Protein AF-A0A7C3UWZ3-F1 (afdb_monomer_lite)

Secondary structure (DSSP, 8-state):
-TTTHHHH-TT-S-GGGGS-HHHHHHHHHHHHHHHHHHHTSTTTHHHHT--HHHHHHHHHHHHHHHSSHHHHHHHHTSTHHHHHHHHHHHTTT-HHHHHHHHHHHHHHHHHHHHHHHHHHHHHHHHHHHHH----HHHHHHHHHHHHHHHHHHHHHHHHSS--HHHHHHHHHHHHH-TTS-HHHHHHHHHHHHS------GGGGS-HHHHHHHHHHHHHHHHHH--HHHHHHHHHHHHHHTS-TTTTT----

Foldseek 3Di:
DQVQQCVLVVPDPRSVVPFDPVLVVVLVVQLVVVVVVVCVDPPNVVVNPDDPVNVVVVVVVVVCVCPPPVNVVCVVVVCVVVVVVVVCVVCVPPPVVVVVVCCVVVVVVVVVVVVVVVSCVSSVVSVCVRNNVPPVLVLVLLLLVLLLLVLLQLCCVPPVDHDPLLLVVNLCVLVPPPSDDPVSSVVSNVCSVPRDHDDGCLLVDDLVSLVVSLVVNLVSLVRRDDDPSSVVSNVVSCVVSPHPVVVPDDDD

Radius of gyration: 30.61 Å; chains: 1; bounding box: 65×41×98 Å

Structure (mmCIF, N/CA/C/O backbone):
data_AF-A0A7C3UWZ3-F1
#
_entry.id   AF-A0A7C3UWZ3-F1
#
loop_
_atom_site.group_PDB
_atom_site.id
_atom_site.type_symbol
_atom_site.label_atom_id
_atom_site.label_alt_id
_atom_site.label_comp_id
_atom_site.label_asym_id
_atom_site.label_entity_id
_atom_site.label_seq_id
_atom_site.pdbx_PDB_ins_code
_atom_site.Cartn_x
_atom_site.Cartn_y
_atom_site.Cartn_z
_atom_site.occupancy
_atom_site.B_iso_or_equiv
_atom_site.auth_seq_id
_atom_site.auth_comp_id
_atom_site.auth_asym_id
_atom_site.auth_atom_id
_atom_site.pdbx_PDB_model_num
ATOM 1 N N . MET A 1 1 ? 17.697 -13.019 -1.957 1.00 55.88 1 MET A N 1
ATOM 2 C CA . MET A 1 1 ? 16.979 -13.670 -0.835 1.00 55.88 1 MET A CA 1
ATOM 3 C C . MET A 1 1 ? 17.933 -14.411 0.079 1.00 55.88 1 MET A C 1
ATOM 5 O O . MET A 1 1 ? 17.909 -14.111 1.263 1.00 55.88 1 MET A O 1
ATOM 9 N N . ALA A 1 2 ? 18.806 -15.272 -0.461 1.00 61.00 2 ALA A N 1
ATOM 10 C CA . ALA A 1 2 ? 19.830 -15.991 0.306 1.00 61.00 2 ALA A CA 1
ATOM 11 C C . ALA A 1 2 ? 20.748 -15.085 1.153 1.00 6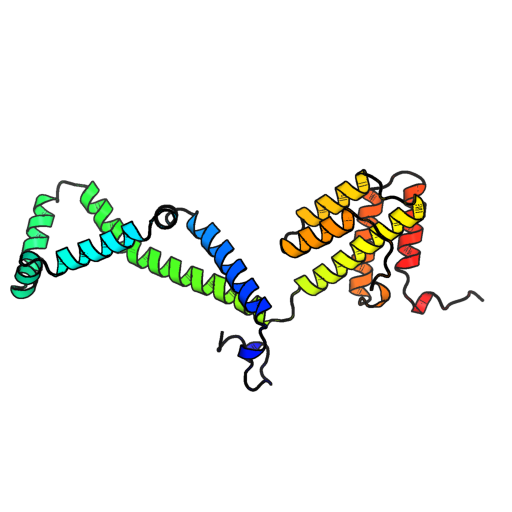1.00 2 ALA A C 1
ATOM 13 O O . ALA A 1 2 ? 21.171 -15.489 2.220 1.00 61.00 2 ALA A O 1
ATOM 14 N N . GLU A 1 3 ? 20.999 -13.844 0.726 1.00 64.06 3 GLU A N 1
ATOM 15 C CA . GLU A 1 3 ? 21.808 -12.881 1.497 1.00 64.06 3 GLU A CA 1
ATOM 16 C C . GLU A 1 3 ? 21.003 -12.063 2.524 1.00 64.06 3 GLU A C 1
ATOM 18 O O . GLU A 1 3 ? 21.572 -11.506 3.453 1.00 64.06 3 GLU A O 1
ATOM 23 N N . ILE A 1 4 ? 19.674 -11.978 2.377 1.00 60.62 4 ILE A N 1
ATOM 24 C CA . ILE A 1 4 ? 18.809 -11.148 3.239 1.00 60.62 4 ILE A CA 1
ATOM 25 C C . ILE A 1 4 ? 18.247 -11.976 4.398 1.00 60.62 4 ILE A C 1
ATOM 27 O O . ILE A 1 4 ? 18.129 -11.479 5.512 1.00 60.62 4 ILE A O 1
ATOM 31 N N . ALA A 1 5 ? 17.906 -13.242 4.153 1.00 60.31 5 ALA A N 1
ATOM 32 C CA . ALA A 1 5 ? 17.338 -14.121 5.171 1.00 60.31 5 ALA A CA 1
ATOM 33 C C . ALA A 1 5 ? 18.258 -14.336 6.399 1.00 60.31 5 ALA A C 1
ATOM 35 O O . ALA A 1 5 ? 17.740 -14.255 7.516 1.00 60.31 5 ALA A O 1
ATOM 36 N N . PRO A 1 6 ? 19.592 -14.501 6.250 1.00 72.25 6 PRO A N 1
ATOM 37 C CA . PRO A 1 6 ? 20.510 -14.648 7.384 1.00 72.25 6 PRO A CA 1
ATOM 38 C C . PRO A 1 6 ? 20.578 -13.414 8.293 1.00 72.25 6 PRO A C 1
ATOM 40 O O . PRO A 1 6 ? 20.840 -13.546 9.480 1.00 72.25 6 PRO A O 1
ATOM 43 N N . ILE A 1 7 ? 20.293 -12.214 7.769 1.00 73.50 7 ILE A N 1
ATOM 44 C CA . ILE A 1 7 ? 20.251 -10.975 8.570 1.00 73.50 7 ILE A CA 1
ATOM 45 C C . ILE A 1 7 ? 19.121 -11.035 9.610 1.00 73.50 7 ILE A C 1
ATOM 47 O O . ILE A 1 7 ? 19.241 -10.475 10.697 1.00 73.50 7 ILE A O 1
ATOM 51 N N . TYR A 1 8 ? 18.018 -11.712 9.282 1.00 58.56 8 TYR A N 1
ATOM 52 C CA . TYR A 1 8 ? 16.834 -11.800 10.139 1.00 58.56 8 TYR A CA 1
ATOM 53 C C . TYR A 1 8 ? 16.745 -13.110 10.928 1.00 58.56 8 TYR A C 1
ATOM 55 O O . TYR A 1 8 ? 16.051 -13.155 11.943 1.00 58.56 8 TYR A O 1
ATOM 63 N N . TYR A 1 9 ? 17.452 -14.152 10.489 1.00 65.31 9 TYR A N 1
ATOM 64 C CA . TYR A 1 9 ? 17.517 -15.456 11.147 1.00 65.31 9 TYR A CA 1
ATOM 65 C C . TYR A 1 9 ? 18.965 -15.959 11.175 1.00 65.31 9 TYR A C 1
ATOM 67 O O . TYR A 1 9 ? 19.295 -16.899 10.454 1.00 65.31 9 TYR A O 1
ATOM 75 N N . PRO A 1 10 ? 19.838 -15.317 11.972 1.00 71.94 10 PRO A N 1
ATOM 76 C CA . PRO A 1 10 ? 21.261 -15.653 12.004 1.00 71.94 10 PRO A CA 1
ATOM 77 C C . PRO A 1 10 ? 21.531 -17.044 12.592 1.00 71.94 10 PRO A C 1
ATOM 79 O O . PRO A 1 10 ? 22.534 -17.661 12.253 1.00 71.94 10 PRO A O 1
ATOM 82 N N . ASP A 1 11 ? 20.623 -17.541 13.435 1.00 72.81 11 ASP A N 1
ATOM 83 C CA . ASP A 1 11 ? 20.786 -18.798 14.172 1.00 72.81 11 ASP A CA 1
ATOM 84 C C . ASP A 1 11 ? 20.184 -20.019 13.449 1.00 72.81 11 ASP A C 1
ATOM 86 O O . ASP A 1 11 ? 20.223 -21.128 13.976 1.00 72.81 11 ASP A O 1
ATOM 90 N N . GLU A 1 12 ? 19.585 -19.840 12.264 1.00 72.25 12 GLU A N 1
ATOM 91 C CA . GLU A 1 12 ? 18.993 -20.945 11.501 1.00 72.25 12 GLU A CA 1
ATOM 92 C C . GLU A 1 12 ? 19.911 -21.431 10.380 1.00 72.25 12 GLU A C 1
ATOM 94 O O . GLU A 1 12 ? 20.521 -20.647 9.662 1.00 72.25 12 GLU A O 1
ATOM 99 N N . GLU A 1 13 ? 19.952 -22.751 10.193 1.00 70.38 13 GLU A N 1
ATOM 100 C CA . GLU A 1 13 ? 20.830 -23.415 9.223 1.00 70.38 13 GLU A CA 1
ATOM 101 C C . GLU A 1 13 ? 20.424 -23.127 7.764 1.00 70.38 13 GLU A C 1
ATOM 103 O O . GLU A 1 13 ? 21.263 -23.143 6.864 1.00 70.38 13 GLU A O 1
ATOM 108 N N . ARG A 1 14 ? 19.130 -22.846 7.522 1.00 70.19 14 ARG A N 1
ATOM 109 C CA . ARG A 1 14 ? 18.553 -22.519 6.200 1.00 70.19 14 ARG A CA 1
ATOM 110 C C . ARG A 1 14 ? 17.490 -21.415 6.299 1.00 70.19 14 ARG A C 1
ATOM 112 O O . ARG A 1 14 ? 16.294 -21.678 6.122 1.00 70.19 14 ARG A O 1
ATOM 119 N N . PRO A 1 15 ? 17.894 -20.170 6.589 1.00 66.00 15 PRO A N 1
ATOM 120 C CA . PRO A 1 15 ? 16.982 -19.067 6.890 1.00 66.00 15 PRO A CA 1
ATOM 121 C C . PRO A 1 15 ? 16.076 -18.691 5.705 1.00 66.00 15 PRO A C 1
ATOM 123 O O . PRO A 1 15 ? 14.975 -18.163 5.886 1.00 66.00 15 PRO A O 1
ATOM 126 N N . GLU A 1 16 ? 16.490 -19.000 4.476 1.00 65.38 16 GLU A N 1
ATOM 127 C CA . GLU A 1 16 ? 15.700 -18.813 3.261 1.00 65.38 16 GLU A CA 1
ATOM 128 C C . GLU A 1 16 ? 14.406 -19.643 3.228 1.00 65.38 16 GLU A C 1
ATOM 130 O O . GLU A 1 16 ? 13.437 -19.203 2.604 1.00 65.38 16 GLU A O 1
ATOM 135 N N . LEU A 1 17 ? 14.358 -20.787 3.927 1.00 71.56 17 LEU A N 1
ATOM 136 C CA . LEU A 1 17 ? 13.210 -21.708 3.962 1.00 71.56 17 LEU A CA 1
ATOM 137 C C . LEU A 1 17 ? 12.136 -21.317 4.985 1.00 71.56 17 LEU A C 1
ATOM 139 O O . LEU A 1 17 ? 11.082 -21.945 5.054 1.00 71.56 17 LEU A O 1
ATOM 143 N N . LYS A 1 18 ? 12.377 -20.265 5.769 1.00 67.81 18 LYS A N 1
ATOM 144 C CA . LYS A 1 18 ? 11.443 -19.791 6.796 1.00 67.81 18 LYS A CA 1
ATOM 145 C C . LYS A 1 18 ? 10.240 -19.028 6.237 1.00 67.81 18 LYS A C 1
ATOM 147 O O . LYS A 1 18 ? 9.253 -18.821 6.949 1.00 67.81 18 LYS A O 1
ATOM 152 N N . ALA A 1 19 ? 10.320 -18.595 4.979 1.00 67.38 19 ALA A N 1
ATOM 153 C CA . ALA A 1 19 ? 9.199 -18.000 4.266 1.00 67.38 19 ALA A CA 1
ATOM 154 C C . ALA A 1 19 ? 8.195 -19.092 3.875 1.00 67.38 19 ALA A C 1
ATOM 156 O O . ALA A 1 19 ? 8.566 -20.082 3.243 1.00 67.38 19 ALA A O 1
ATOM 157 N N . SER A 1 20 ? 6.917 -18.918 4.224 1.00 71.06 20 SER A N 1
ATOM 158 C CA . SER A 1 20 ? 5.894 -19.869 3.792 1.00 71.06 20 SER A CA 1
ATOM 159 C C . SER A 1 20 ? 5.596 -19.708 2.299 1.00 71.06 20 SER A C 1
ATOM 161 O O . SER A 1 20 ? 5.817 -18.651 1.700 1.00 71.06 20 SER A O 1
ATOM 163 N N . LEU A 1 21 ? 5.019 -20.747 1.688 1.00 64.69 21 LEU A N 1
ATOM 164 C CA . LEU A 1 21 ? 4.552 -20.676 0.301 1.00 64.69 21 LEU A CA 1
ATOM 165 C C . LEU A 1 21 ? 3.508 -19.559 0.109 1.00 64.69 21 LEU A C 1
ATOM 167 O O . LEU A 1 21 ? 3.501 -18.890 -0.922 1.00 64.69 21 LEU A O 1
ATOM 171 N N . ALA A 1 22 ? 2.668 -19.312 1.119 1.00 62.41 22 ALA A N 1
ATOM 172 C CA . ALA A 1 22 ? 1.707 -18.212 1.106 1.00 62.41 22 ALA A CA 1
ATOM 173 C C . ALA A 1 22 ? 2.410 -16.847 1.063 1.00 62.41 22 ALA A C 1
ATOM 175 O O . ALA A 1 22 ? 2.000 -15.962 0.309 1.00 62.41 22 ALA A O 1
ATOM 176 N N . ASP A 1 23 ? 3.510 -16.695 1.800 1.00 63.09 23 ASP A N 1
ATOM 177 C CA . ASP A 1 23 ? 4.266 -15.448 1.819 1.00 63.09 23 ASP A CA 1
ATOM 178 C C . ASP A 1 23 ? 5.015 -15.200 0.498 1.00 63.09 23 ASP A C 1
ATOM 180 O O . ASP A 1 23 ? 5.106 -14.057 0.042 1.00 63.09 23 ASP A O 1
ATOM 184 N N . LEU A 1 24 ? 5.491 -16.262 -0.163 1.00 71.25 24 LEU A N 1
ATOM 185 C CA . LEU A 1 24 ? 6.065 -16.190 -1.513 1.00 71.25 24 LEU A CA 1
ATOM 186 C C . LEU A 1 24 ? 5.025 -15.751 -2.553 1.00 71.25 24 LEU A C 1
ATOM 188 O O . LEU A 1 24 ? 5.311 -14.903 -3.401 1.00 71.25 24 LEU A O 1
ATOM 192 N N . VAL A 1 25 ? 3.801 -16.279 -2.473 1.00 69.62 25 VAL A N 1
ATOM 193 C CA . VAL A 1 25 ? 2.693 -15.867 -3.350 1.00 69.62 25 VAL A CA 1
ATOM 194 C C . VAL A 1 25 ? 2.311 -14.405 -3.098 1.00 69.62 25 VAL A C 1
ATOM 196 O O . VAL A 1 25 ? 2.130 -13.637 -4.047 1.00 69.62 25 VAL A O 1
ATOM 199 N N . ALA A 1 26 ? 2.239 -13.984 -1.832 1.00 69.50 26 ALA A N 1
ATOM 200 C CA . ALA A 1 26 ? 1.964 -12.596 -1.468 1.00 69.50 26 ALA A CA 1
ATOM 201 C C . ALA A 1 26 ? 3.063 -11.646 -1.971 1.00 69.50 26 ALA A C 1
ATOM 203 O O . ALA A 1 26 ? 2.765 -10.589 -2.530 1.00 69.50 26 ALA A O 1
ATOM 204 N N . LEU A 1 27 ? 4.331 -12.047 -1.845 1.00 73.38 27 LEU A N 1
ATOM 205 C CA . LEU A 1 27 ? 5.468 -11.324 -2.402 1.00 73.38 27 LEU A CA 1
ATOM 206 C C . LEU A 1 27 ? 5.334 -11.155 -3.919 1.00 73.38 27 LEU A C 1
ATOM 208 O O . LEU A 1 27 ? 5.432 -10.031 -4.410 1.00 73.38 27 LEU A O 1
ATOM 212 N N . TYR A 1 28 ? 5.086 -12.245 -4.651 1.00 73.62 28 TYR A N 1
ATOM 213 C CA . TYR A 1 28 ? 4.920 -12.199 -6.104 1.00 73.62 28 TYR A CA 1
ATOM 214 C C . TYR A 1 28 ? 3.815 -11.218 -6.504 1.00 73.62 28 TYR A C 1
ATOM 216 O O . TYR A 1 28 ? 4.018 -10.368 -7.372 1.00 73.62 28 TYR A O 1
ATOM 224 N N . ARG A 1 29 ? 2.671 -11.264 -5.811 1.00 74.00 29 ARG A N 1
ATOM 225 C CA . ARG A 1 29 ? 1.556 -10.344 -6.048 1.00 74.00 29 ARG A CA 1
ATOM 226 C C . ARG A 1 29 ? 1.948 -8.885 -5.790 1.00 74.00 29 ARG A C 1
ATOM 228 O O . ARG A 1 29 ? 1.662 -8.035 -6.631 1.00 74.00 29 ARG A O 1
ATOM 235 N N . ARG A 1 30 ? 2.614 -8.577 -4.669 1.00 74.06 30 ARG A N 1
ATOM 236 C CA . ARG A 1 30 ? 3.044 -7.204 -4.331 1.00 74.06 30 ARG A CA 1
ATOM 237 C C . ARG A 1 30 ? 4.063 -6.660 -5.330 1.00 74.06 30 ARG A C 1
ATOM 239 O O . ARG A 1 30 ? 3.917 -5.529 -5.794 1.00 74.06 30 ARG A O 1
ATOM 246 N N . VAL A 1 31 ? 5.049 -7.473 -5.710 1.00 77.12 31 VAL A N 1
ATOM 247 C CA . VAL A 1 31 ? 6.027 -7.118 -6.748 1.00 77.12 31 VAL A CA 1
ATOM 248 C C . VAL A 1 31 ? 5.317 -6.880 -8.080 1.00 77.12 31 VAL A C 1
ATOM 250 O O . VAL A 1 31 ? 5.556 -5.852 -8.709 1.00 77.12 31 VAL A O 1
ATOM 253 N N . GLY A 1 32 ? 4.397 -7.766 -8.470 1.00 77.00 32 GLY A N 1
ATOM 254 C CA . GLY A 1 32 ? 3.614 -7.643 -9.699 1.00 77.00 32 GLY A CA 1
ATOM 255 C C . GLY A 1 32 ? 2.814 -6.342 -9.766 1.00 77.00 32 GLY A C 1
ATOM 256 O O . GLY A 1 32 ? 2.912 -5.620 -10.754 1.00 77.00 32 GLY A O 1
ATOM 257 N N . VAL A 1 33 ? 2.093 -5.984 -8.698 1.00 78.88 33 VAL A N 1
ATOM 258 C CA . VAL A 1 33 ? 1.317 -4.731 -8.630 1.00 78.88 33 VAL A CA 1
ATOM 259 C C . VAL A 1 33 ? 2.222 -3.500 -8.718 1.00 78.88 33 VAL A C 1
ATOM 261 O O . VAL A 1 33 ? 1.933 -2.574 -9.475 1.00 78.88 33 VAL A O 1
ATOM 264 N N . ARG A 1 34 ? 3.340 -3.477 -7.979 1.00 75.62 34 ARG A N 1
ATOM 265 C CA . ARG A 1 34 ? 4.267 -2.331 -7.994 1.00 75.62 34 ARG A CA 1
ATOM 266 C C . ARG A 1 34 ? 4.982 -2.188 -9.336 1.00 75.62 34 ARG A C 1
ATOM 268 O O . ARG A 1 34 ? 5.183 -1.065 -9.796 1.00 75.62 34 ARG A O 1
ATOM 275 N N . LEU A 1 35 ? 5.343 -3.302 -9.969 1.00 78.38 35 LEU A N 1
ATOM 276 C CA . LEU A 1 35 ? 5.956 -3.301 -11.293 1.00 78.38 35 LEU A CA 1
ATOM 277 C C . LEU A 1 35 ? 4.952 -2.864 -12.365 1.00 78.38 35 LEU A C 1
ATOM 279 O O . LEU A 1 35 ? 5.303 -2.044 -13.207 1.00 78.38 35 LEU A O 1
ATOM 283 N N . ALA A 1 36 ? 3.704 -3.336 -12.292 1.00 77.69 36 ALA A N 1
ATOM 284 C CA . ALA A 1 36 ? 2.630 -2.919 -13.189 1.00 77.69 36 ALA A CA 1
ATOM 285 C C . ALA A 1 36 ? 2.383 -1.409 -13.101 1.00 77.69 36 ALA A C 1
ATOM 287 O O . ALA A 1 36 ? 2.429 -0.739 -14.126 1.00 77.69 36 ALA A O 1
ATOM 288 N N . ALA A 1 37 ? 2.237 -0.859 -11.890 1.00 79.00 37 ALA A N 1
ATOM 289 C CA . ALA A 1 37 ? 2.068 0.581 -11.681 1.00 79.00 37 ALA A CA 1
ATOM 290 C C . ALA A 1 37 ? 3.243 1.396 -12.246 1.00 79.00 37 ALA A C 1
ATOM 292 O O . ALA A 1 37 ? 3.067 2.484 -12.789 1.00 79.00 37 ALA A O 1
ATOM 293 N N . TRP A 1 38 ? 4.462 0.867 -12.146 1.00 74.12 38 TRP A N 1
ATOM 294 C CA . TRP A 1 38 ? 5.637 1.531 -12.695 1.00 74.12 38 TRP A CA 1
ATOM 295 C C . TRP A 1 38 ? 5.721 1.429 -14.225 1.00 74.12 38 TRP A C 1
ATOM 297 O O . TRP A 1 38 ? 6.108 2.401 -14.872 1.00 74.12 38 TRP A O 1
ATOM 307 N N . LEU A 1 39 ? 5.283 0.317 -14.821 1.00 74.81 39 LEU A N 1
ATOM 308 C CA . LEU A 1 39 ? 5.112 0.190 -16.271 1.00 74.81 39 LEU A CA 1
ATOM 309 C C . LEU A 1 39 ? 4.078 1.176 -16.833 1.00 74.81 39 LEU A C 1
ATOM 311 O O . LEU A 1 39 ? 4.106 1.445 -18.027 1.00 74.81 39 LEU A O 1
ATOM 315 N N . GLU A 1 40 ? 3.203 1.761 -16.010 1.00 75.25 40 GLU A N 1
ATOM 316 C CA . GLU A 1 40 ? 2.304 2.841 -16.443 1.00 75.25 40 GLU A CA 1
ATOM 317 C C . GLU A 1 40 ? 2.992 4.216 -16.517 1.00 75.25 40 GLU A C 1
ATOM 319 O O . GLU A 1 40 ? 2.455 5.148 -17.121 1.00 75.25 40 GLU A O 1
ATOM 324 N N . THR A 1 41 ? 4.193 4.360 -15.944 1.00 73.69 41 THR A N 1
ATOM 325 C CA . THR A 1 41 ? 4.933 5.629 -15.937 1.00 73.69 41 THR A CA 1
ATOM 326 C C . THR A 1 41 ? 5.681 5.870 -17.250 1.00 73.69 41 THR A C 1
ATOM 328 O O . THR A 1 41 ? 6.208 4.956 -17.889 1.00 73.69 41 THR A O 1
ATOM 331 N N . VAL A 1 42 ? 5.745 7.129 -17.688 1.00 57.94 42 VAL A N 1
ATOM 332 C CA . VAL A 1 42 ? 6.579 7.538 -18.831 1.00 57.94 42 VAL A CA 1
ATOM 333 C C . VAL A 1 42 ? 8.051 7.483 -18.392 1.00 57.94 42 VAL A C 1
ATOM 335 O O . VAL A 1 42 ? 8.358 7.982 -17.310 1.00 57.94 42 VAL A O 1
ATOM 338 N N . PRO A 1 43 ? 8.975 6.900 -19.185 1.00 63.38 43 PRO A N 1
ATOM 339 C CA . PRO A 1 43 ? 8.859 6.524 -20.602 1.00 63.38 43 PRO A CA 1
ATOM 340 C C . PRO A 1 43 ? 8.559 5.038 -20.875 1.00 63.38 43 PRO A C 1
ATOM 342 O O . PRO A 1 43 ? 8.754 4.582 -21.997 1.00 63.38 43 PRO A O 1
ATOM 345 N N . LEU A 1 44 ? 8.122 4.266 -19.881 1.00 66.69 44 LEU A N 1
ATOM 346 C CA . LEU A 1 44 ? 8.019 2.800 -19.962 1.00 66.69 44 LEU A CA 1
ATOM 347 C C . LEU A 1 44 ? 6.639 2.299 -20.378 1.00 66.69 44 LEU A C 1
ATOM 349 O O . LEU A 1 44 ? 6.511 1.152 -20.794 1.00 66.69 44 LEU A O 1
ATOM 353 N N . ARG A 1 45 ? 5.638 3.180 -20.352 1.00 65.88 45 ARG A N 1
ATOM 354 C CA . ARG A 1 45 ? 4.279 2.929 -20.842 1.00 65.88 45 ARG A CA 1
ATOM 355 C C . ARG A 1 45 ? 4.199 2.194 -22.191 1.00 65.88 45 ARG A C 1
ATOM 357 O O . ARG A 1 45 ? 3.407 1.259 -22.272 1.00 65.88 45 ARG A O 1
ATOM 364 N N . PRO A 1 46 ? 5.021 2.509 -23.215 1.00 66.81 46 PRO A N 1
ATOM 365 C CA . PRO A 1 46 ? 4.992 1.773 -24.479 1.00 66.81 46 PRO A CA 1
ATOM 366 C C . PRO A 1 46 ? 5.384 0.296 -24.350 1.00 66.81 46 PRO A C 1
ATOM 368 O O . PRO A 1 46 ? 4.917 -0.512 -25.139 1.00 66.81 46 PRO A O 1
ATOM 371 N N . LEU A 1 47 ? 6.213 -0.078 -23.365 1.00 66.81 47 LEU A N 1
ATOM 372 C CA . LEU A 1 47 ? 6.632 -1.470 -23.146 1.00 66.81 47 LEU A CA 1
ATOM 373 C C . LEU A 1 47 ? 5.504 -2.336 -22.575 1.00 66.81 47 LEU A C 1
ATOM 375 O O . LEU A 1 47 ? 5.498 -3.542 -22.794 1.00 66.81 47 LEU A O 1
ATOM 379 N N . ARG A 1 48 ? 4.556 -1.735 -21.845 1.00 69.06 48 ARG A N 1
ATOM 380 C CA . ARG A 1 48 ? 3.411 -2.437 -21.243 1.00 69.06 48 ARG A CA 1
ATOM 381 C C . ARG A 1 48 ? 2.477 -3.026 -22.298 1.00 69.06 48 ARG A C 1
ATOM 383 O O . ARG A 1 48 ? 1.915 -4.092 -22.095 1.00 69.06 48 ARG A O 1
ATOM 390 N N . GLU A 1 49 ? 2.297 -2.296 -23.392 1.00 67.69 49 GLU A N 1
ATOM 391 C CA . GLU A 1 49 ? 1.381 -2.629 -24.488 1.00 67.69 49 GLU A CA 1
ATOM 392 C C . GLU A 1 49 ? 2.086 -3.427 -25.598 1.00 67.69 49 GLU A C 1
ATOM 394 O O . GLU A 1 49 ? 1.497 -3.700 -26.640 1.00 67.69 49 GLU A O 1
ATOM 399 N N . MET A 1 50 ? 3.355 -3.811 -25.397 1.00 71.12 50 MET A N 1
ATOM 400 C CA . MET A 1 50 ? 4.056 -4.681 -26.336 1.00 71.12 50 MET A CA 1
ATOM 401 C C . MET A 1 50 ? 3.591 -6.121 -26.166 1.00 71.12 50 MET A C 1
ATOM 403 O O . MET A 1 50 ? 3.945 -6.800 -25.203 1.00 71.12 50 MET A O 1
ATOM 407 N N . ASP A 1 51 ? 2.875 -6.613 -27.168 1.00 73.81 51 ASP A N 1
ATOM 408 C CA . ASP A 1 51 ? 2.574 -8.033 -27.271 1.00 73.81 51 ASP A CA 1
ATOM 409 C C . ASP A 1 51 ? 3.852 -8.869 -27.411 1.00 73.81 51 ASP A C 1
ATOM 411 O O . ASP A 1 51 ? 4.827 -8.470 -28.060 1.00 73.81 51 ASP A O 1
ATOM 415 N N . LEU A 1 52 ? 3.815 -10.095 -26.883 1.00 70.25 52 LEU A N 1
ATOM 416 C CA . LEU A 1 52 ? 4.867 -11.099 -27.089 1.00 70.25 52 LEU A CA 1
ATOM 417 C C . LEU A 1 52 ? 5.158 -11.326 -28.579 1.00 70.25 52 LEU A C 1
ATOM 419 O O . LEU A 1 52 ? 6.318 -11.471 -28.955 1.00 70.25 52 LEU A O 1
ATOM 423 N N . ALA A 1 53 ? 4.133 -11.267 -29.435 1.00 73.56 53 ALA A N 1
ATOM 424 C CA . ALA A 1 53 ? 4.290 -11.342 -30.886 1.00 73.56 53 ALA A CA 1
ATOM 425 C C . ALA A 1 53 ? 5.175 -10.210 -31.436 1.00 73.56 53 ALA A C 1
ATOM 427 O O . ALA A 1 53 ? 6.032 -10.452 -32.282 1.00 73.56 53 ALA A O 1
ATOM 428 N N . THR A 1 54 ? 5.035 -8.991 -30.912 1.00 72.44 54 THR A N 1
ATOM 429 C CA . THR A 1 54 ? 5.873 -7.842 -31.280 1.00 72.44 54 THR A CA 1
ATOM 430 C C . THR A 1 54 ? 7.310 -8.036 -30.803 1.00 72.44 54 THR A C 1
ATOM 432 O O . THR A 1 54 ? 8.252 -7.735 -31.535 1.00 72.44 54 THR A O 1
ATOM 435 N N . VAL A 1 55 ? 7.506 -8.591 -29.604 1.00 73.25 55 VAL A N 1
ATOM 436 C CA . VAL A 1 55 ? 8.843 -8.922 -29.086 1.00 73.25 55 VAL A CA 1
ATOM 437 C C . VAL A 1 55 ? 9.522 -9.987 -29.953 1.00 73.25 55 VAL A C 1
ATOM 439 O O . VAL A 1 55 ? 10.684 -9.815 -30.325 1.00 73.25 55 VAL A O 1
ATOM 442 N N . MET A 1 56 ? 8.800 -11.049 -30.322 1.00 74.69 56 MET A N 1
ATOM 443 C CA . MET A 1 56 ? 9.303 -12.092 -31.220 1.00 74.69 56 MET A CA 1
ATOM 444 C C . MET A 1 56 ? 9.591 -11.533 -32.614 1.00 74.69 56 MET A C 1
ATOM 446 O O . MET A 1 56 ? 10.666 -11.775 -33.147 1.00 74.69 56 MET A O 1
ATOM 450 N N . LEU A 1 57 ? 8.717 -10.685 -33.163 1.00 77.06 57 LEU A N 1
ATOM 451 C CA . LEU A 1 57 ? 8.942 -10.016 -34.446 1.00 77.06 57 LEU A CA 1
ATOM 452 C C . LEU A 1 57 ? 10.206 -9.148 -34.424 1.00 77.06 57 LEU A C 1
ATOM 454 O O . LEU A 1 57 ? 10.985 -9.165 -35.377 1.00 77.06 57 LEU A O 1
ATOM 458 N N . ILE A 1 58 ? 10.437 -8.398 -33.342 1.00 75.94 58 ILE A N 1
ATOM 459 C CA . ILE A 1 58 ? 11.657 -7.601 -33.164 1.00 75.94 58 ILE A CA 1
ATOM 460 C C . ILE A 1 58 ? 12.882 -8.515 -33.091 1.00 75.94 58 ILE A C 1
ATOM 462 O O . ILE A 1 58 ? 13.895 -8.219 -33.729 1.00 75.94 58 ILE A O 1
ATOM 466 N N . HIS A 1 59 ? 12.797 -9.620 -32.347 1.00 77.12 59 HIS A N 1
ATOM 467 C CA . HIS A 1 59 ? 13.872 -10.603 -32.248 1.00 77.12 59 HIS A CA 1
ATOM 468 C C . HIS A 1 59 ? 14.196 -11.220 -33.613 1.00 77.12 59 HIS A C 1
ATOM 470 O O . HIS A 1 59 ? 15.348 -11.181 -34.043 1.00 77.12 59 HIS A O 1
ATOM 476 N N . ASP A 1 60 ? 13.187 -11.700 -34.333 1.00 78.88 60 ASP A N 1
ATOM 477 C CA . ASP A 1 60 ? 13.331 -12.322 -35.646 1.00 78.88 60 ASP A CA 1
ATOM 478 C C . ASP A 1 60 ? 13.860 -11.329 -36.677 1.00 78.88 60 ASP A C 1
ATOM 480 O O . ASP A 1 60 ? 14.728 -11.662 -37.480 1.00 78.88 60 ASP A O 1
ATOM 484 N N . THR A 1 61 ? 13.392 -10.080 -36.641 1.00 78.94 61 THR A N 1
ATOM 485 C CA . THR A 1 61 ? 13.898 -9.010 -37.512 1.00 78.94 61 THR A CA 1
ATOM 486 C C . THR A 1 61 ? 15.361 -8.700 -37.205 1.00 78.94 61 THR A C 1
ATOM 488 O O . THR A 1 61 ? 16.163 -8.513 -38.121 1.00 78.94 61 THR A O 1
ATOM 491 N N . TYR A 1 62 ? 15.738 -8.684 -35.925 1.00 76.00 62 TYR A N 1
ATOM 492 C CA . TYR A 1 62 ? 17.122 -8.491 -35.507 1.00 76.00 62 TYR A CA 1
ATOM 493 C C . TYR A 1 62 ? 18.027 -9.641 -35.966 1.00 76.00 62 TYR A C 1
ATOM 495 O O . TYR A 1 62 ? 19.099 -9.377 -36.512 1.00 76.00 62 TYR A O 1
ATOM 503 N N . GLN A 1 63 ? 17.593 -10.895 -35.802 1.00 75.38 63 GLN A N 1
ATOM 504 C CA . GLN A 1 63 ? 18.333 -12.066 -36.284 1.00 75.38 63 GLN A CA 1
ATOM 505 C C . GLN A 1 63 ? 18.463 -12.036 -37.810 1.00 75.38 63 GLN A C 1
ATOM 507 O O . GLN A 1 63 ? 19.573 -12.102 -38.327 1.00 75.38 63 GLN A O 1
ATOM 512 N N . LYS A 1 64 ? 17.368 -11.775 -38.538 1.00 76.88 64 LYS A N 1
ATOM 513 C CA . LYS A 1 64 ? 17.380 -11.613 -40.003 1.00 76.88 64 LYS A CA 1
ATOM 514 C C . LYS A 1 64 ? 18.340 -10.520 -40.465 1.00 76.88 64 LYS A C 1
ATOM 516 O O . LYS A 1 64 ? 19.019 -10.697 -41.468 1.00 76.88 64 LYS A O 1
ATOM 521 N N . PHE A 1 65 ? 18.426 -9.399 -39.748 1.00 75.12 65 PHE A N 1
ATOM 522 C CA . PHE A 1 65 ? 19.363 -8.323 -40.077 1.00 75.12 65 PHE A CA 1
ATOM 523 C C . PHE A 1 65 ? 20.819 -8.709 -39.795 1.00 75.12 65 PHE A C 1
ATOM 525 O O . PHE A 1 65 ? 21.713 -8.370 -40.570 1.00 75.12 65 PHE A O 1
ATOM 532 N N . LYS A 1 66 ? 21.064 -9.418 -38.691 1.00 69.44 66 LYS A N 1
ATOM 533 C CA . LYS A 1 66 ?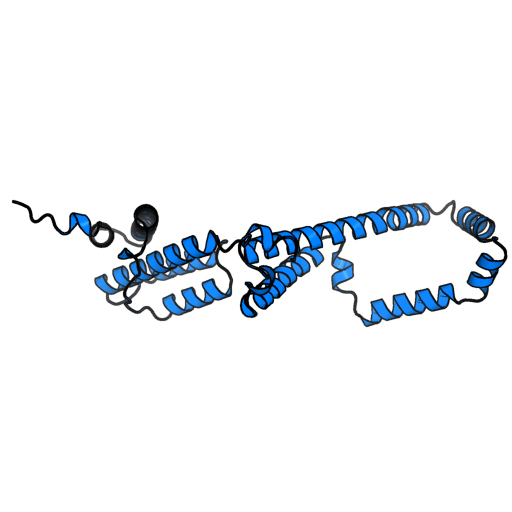 22.391 -9.897 -38.291 1.00 69.44 66 LYS A CA 1
ATOM 534 C C . LYS A 1 66 ? 22.923 -10.975 -39.241 1.00 69.44 66 LYS A C 1
ATOM 536 O O . LYS A 1 66 ? 24.106 -10.948 -39.574 1.00 69.44 66 LYS A O 1
ATOM 541 N N . ASP A 1 67 ? 22.047 -11.857 -39.701 1.00 74.00 67 ASP A N 1
ATOM 542 C CA . ASP A 1 67 ? 22.378 -12.963 -40.600 1.00 74.00 67 ASP A CA 1
ATOM 543 C C . ASP A 1 67 ? 22.273 -12.562 -42.080 1.00 74.00 67 ASP A C 1
ATOM 545 O O . ASP A 1 67 ? 22.605 -13.341 -42.973 1.00 74.00 67 ASP A O 1
ATOM 549 N N . HIS A 1 68 ? 21.862 -11.319 -42.363 1.00 79.19 68 HIS A N 1
ATOM 550 C CA . HIS A 1 68 ? 21.782 -10.818 -43.726 1.00 79.19 68 HIS A CA 1
ATOM 551 C C . HIS A 1 68 ? 23.181 -10.805 -44.373 1.00 79.19 68 HIS A C 1
ATOM 553 O O . HIS A 1 68 ? 24.130 -10.271 -43.779 1.00 79.19 68 HIS A O 1
ATOM 559 N N . PRO A 1 69 ? 23.330 -11.289 -45.620 1.00 72.38 69 PRO A N 1
ATOM 560 C CA . PRO A 1 69 ? 24.624 -11.378 -46.299 1.00 72.38 69 PRO A CA 1
ATOM 561 C C . PRO A 1 69 ? 25.338 -10.025 -46.392 1.00 72.38 69 PRO A C 1
ATOM 563 O O . PRO A 1 69 ? 26.555 -9.965 -46.267 1.00 72.38 69 PRO A O 1
ATOM 566 N N . VAL A 1 70 ? 24.593 -8.920 -46.503 1.00 74.50 70 VAL A N 1
ATOM 567 C CA . VAL A 1 70 ? 25.150 -7.554 -46.472 1.00 74.50 70 VAL A CA 1
ATOM 568 C C . VAL A 1 70 ? 25.751 -7.209 -45.105 1.00 74.50 70 VAL A C 1
ATOM 570 O O . VAL A 1 70 ? 26.837 -6.641 -45.045 1.00 74.50 70 VAL A O 1
ATOM 573 N N . HIS A 1 71 ? 25.102 -7.571 -43.994 1.00 73.25 71 HIS A N 1
ATOM 574 C CA . HIS A 1 71 ? 25.646 -7.314 -42.658 1.00 73.25 71 HIS A CA 1
ATOM 575 C C . HIS A 1 71 ? 26.911 -8.141 -42.405 1.00 73.25 71 HIS A C 1
ATOM 577 O O . HIS A 1 71 ? 27.920 -7.607 -41.936 1.00 73.25 71 HIS A O 1
ATOM 583 N N . LEU A 1 72 ? 26.882 -9.422 -42.780 1.00 74.50 72 LEU A N 1
ATOM 584 C CA . LEU A 1 72 ? 28.033 -10.321 -42.701 1.00 74.50 72 LEU A CA 1
ATOM 585 C C . LEU A 1 72 ? 29.185 -9.853 -43.601 1.00 74.50 72 LEU A C 1
ATOM 587 O O . LEU A 1 72 ? 30.332 -9.860 -43.161 1.00 74.50 72 LEU A O 1
ATOM 591 N N . PHE A 1 73 ? 28.892 -9.360 -44.806 1.00 76.50 73 PHE A N 1
ATOM 592 C CA . PHE A 1 73 ? 29.868 -8.770 -45.727 1.00 76.50 73 PHE A CA 1
ATOM 593 C C . PHE A 1 73 ? 30.511 -7.499 -45.149 1.00 76.50 73 PHE A C 1
ATOM 595 O O . PHE A 1 73 ? 31.738 -7.400 -45.081 1.00 76.50 73 PHE A O 1
ATOM 602 N N . LEU A 1 74 ? 29.707 -6.559 -44.634 1.00 74.31 74 LEU A N 1
ATOM 603 C CA . LEU A 1 74 ? 30.209 -5.345 -43.973 1.00 74.31 74 LEU A CA 1
ATOM 604 C C . LEU A 1 74 ? 31.057 -5.655 -42.732 1.00 74.31 74 LEU A C 1
ATOM 606 O O . LEU A 1 74 ? 32.017 -4.932 -42.444 1.00 74.31 74 LEU A O 1
ATOM 610 N N . LYS A 1 75 ? 30.691 -6.701 -41.981 1.00 71.75 75 LYS A N 1
ATOM 611 C CA . LYS A 1 75 ? 31.431 -7.168 -40.804 1.00 71.75 75 LYS A CA 1
ATOM 612 C C . LYS A 1 75 ? 32.751 -7.834 -41.208 1.00 71.75 75 LYS A C 1
ATOM 614 O O . LYS A 1 75 ? 33.775 -7.512 -40.613 1.00 71.75 75 LYS A O 1
ATOM 619 N N . ARG A 1 76 ? 32.736 -8.699 -42.230 1.00 75.44 76 ARG A N 1
ATOM 620 C CA . ARG A 1 76 ? 33.899 -9.442 -42.751 1.00 75.44 76 ARG A CA 1
ATOM 621 C C . ARG A 1 76 ? 34.966 -8.530 -43.356 1.00 75.44 76 ARG A C 1
ATOM 623 O O . ARG A 1 76 ? 36.145 -8.782 -43.158 1.00 75.44 76 ARG A O 1
ATOM 630 N N . HIS A 1 77 ? 34.570 -7.458 -44.041 1.00 78.19 77 HIS A N 1
ATOM 631 C CA . HIS A 1 77 ? 35.512 -6.518 -44.662 1.00 78.19 77 HIS A CA 1
ATOM 632 C C . HIS A 1 77 ? 35.883 -5.318 -43.771 1.00 78.19 77 HIS A C 1
ATOM 634 O O . HIS A 1 77 ? 36.496 -4.370 -44.249 1.00 78.19 77 HIS A O 1
ATOM 640 N N . HIS A 1 78 ? 35.483 -5.300 -42.490 1.00 74.69 78 HIS A N 1
ATOM 641 C CA . HIS A 1 78 ? 35.660 -4.160 -41.569 1.00 74.69 78 HIS A CA 1
ATOM 642 C C . HIS A 1 78 ? 35.137 -2.801 -42.101 1.00 74.69 78 HIS A C 1
ATOM 644 O O . HIS A 1 78 ? 35.367 -1.747 -41.501 1.00 74.69 78 HIS A O 1
ATOM 650 N N . MET A 1 79 ? 34.341 -2.809 -43.178 1.00 75.06 79 MET A N 1
ATOM 651 C CA . MET A 1 79 ? 33.811 -1.617 -43.854 1.00 75.06 79 MET A CA 1
ATOM 652 C C . MET A 1 79 ? 32.664 -0.956 -43.090 1.00 75.06 79 MET A C 1
ATOM 654 O O . MET A 1 79 ? 32.120 0.060 -43.519 1.00 75.06 79 MET A O 1
ATOM 658 N N . TYR A 1 80 ? 32.320 -1.479 -41.913 1.00 69.00 80 TYR A N 1
ATOM 659 C CA . TYR A 1 80 ? 31.320 -0.894 -41.030 1.00 69.00 80 TYR A CA 1
ATOM 660 C C . TYR A 1 80 ? 31.611 0.583 -40.718 1.00 69.00 80 TYR A C 1
ATOM 662 O O . TYR A 1 80 ? 30.682 1.374 -40.568 1.00 69.00 80 TYR A O 1
ATOM 670 N N . ARG A 1 81 ? 32.890 0.986 -40.634 1.00 68.81 81 ARG A N 1
ATOM 671 C CA . ARG A 1 81 ? 33.266 2.401 -40.454 1.00 68.81 81 ARG A CA 1
ATOM 672 C C . ARG A 1 81 ? 32.915 3.251 -41.673 1.00 68.81 81 ARG A C 1
ATOM 674 O O . ARG A 1 81 ? 32.301 4.296 -41.484 1.00 68.81 81 ARG A O 1
ATOM 681 N N . ALA A 1 82 ? 33.253 2.791 -42.876 1.00 75.06 82 ALA A N 1
ATOM 682 C CA . ALA A 1 82 ? 32.994 3.505 -44.124 1.00 75.06 82 ALA A CA 1
ATOM 683 C C . ALA A 1 82 ? 31.490 3.613 -44.410 1.00 75.06 82 ALA A C 1
ATOM 685 O O . ALA A 1 82 ? 30.985 4.704 -44.647 1.00 75.06 82 ALA A O 1
ATOM 686 N N . ALA A 1 83 ? 30.745 2.516 -44.260 1.00 74.56 83 ALA A N 1
ATOM 687 C CA . ALA A 1 83 ? 29.293 2.513 -44.427 1.00 74.56 83 ALA A CA 1
ATOM 688 C C . ALA A 1 83 ? 28.583 3.402 -43.394 1.00 74.56 83 ALA A C 1
ATOM 690 O O . ALA A 1 83 ? 27.654 4.132 -43.726 1.00 74.56 83 ALA A O 1
ATOM 691 N N . ARG A 1 84 ? 29.043 3.399 -42.134 1.00 70.56 84 ARG A N 1
ATOM 692 C CA . ARG A 1 84 ? 28.516 4.288 -41.086 1.00 70.56 84 ARG A CA 1
ATOM 693 C C . ARG A 1 84 ? 28.816 5.761 -41.379 1.00 70.56 84 ARG A C 1
ATOM 695 O O . ARG A 1 84 ? 27.994 6.603 -41.029 1.00 70.56 84 ARG A O 1
ATOM 702 N N . TRP A 1 85 ? 29.968 6.057 -41.983 1.00 73.62 85 TRP A N 1
ATOM 703 C CA . TRP A 1 85 ? 30.340 7.400 -42.431 1.00 73.62 85 TRP A CA 1
ATOM 704 C C . TRP A 1 85 ? 29.488 7.854 -43.613 1.00 73.62 85 TRP A C 1
ATOM 706 O O . TRP A 1 85 ? 28.884 8.914 -43.526 1.00 73.62 85 TRP A O 1
ATOM 716 N N . ALA A 1 86 ? 29.344 7.028 -44.650 1.00 76.94 86 ALA A N 1
ATOM 717 C CA . ALA A 1 86 ? 28.494 7.315 -45.804 1.00 76.94 86 ALA A CA 1
ATOM 718 C C . ALA A 1 86 ? 27.025 7.519 -45.395 1.00 76.94 86 ALA A C 1
ATOM 720 O O . ALA A 1 86 ? 26.395 8.501 -45.779 1.00 76.94 86 ALA A O 1
ATOM 721 N N . TRP A 1 87 ? 26.500 6.650 -44.525 1.00 76.56 87 TRP A N 1
ATOM 722 C CA . TRP A 1 87 ? 25.144 6.778 -43.990 1.00 76.56 87 TRP A CA 1
ATOM 723 C C . TRP A 1 87 ? 24.970 8.006 -43.087 1.00 76.56 87 TRP A C 1
ATOM 725 O O . TRP A 1 87 ? 23.912 8.636 -43.073 1.00 76.56 87 TRP A O 1
ATOM 735 N N . GLY A 1 88 ? 26.008 8.349 -42.318 1.00 69.94 88 GLY A N 1
ATOM 736 C CA . GLY A 1 88 ? 26.041 9.546 -41.481 1.00 69.94 88 GLY A CA 1
ATOM 737 C C . GLY A 1 88 ? 26.114 10.837 -42.295 1.00 69.94 88 GLY A C 1
ATOM 738 O O . GLY A 1 88 ? 25.438 11.794 -41.940 1.00 69.94 88 GLY A O 1
ATOM 739 N N . ALA A 1 89 ? 26.871 10.840 -43.394 1.00 75.19 89 ALA A N 1
ATOM 740 C CA . ALA A 1 89 ? 26.973 11.955 -44.330 1.00 75.19 89 ALA A CA 1
ATOM 741 C C . ALA A 1 89 ? 25.656 12.168 -45.090 1.00 75.19 89 ALA A C 1
ATOM 743 O O . ALA A 1 89 ? 25.175 13.292 -45.176 1.00 75.19 89 ALA A O 1
ATOM 744 N N . TYR A 1 90 ? 25.017 11.083 -45.540 1.00 77.62 90 TYR A N 1
ATOM 745 C CA . TYR A 1 90 ? 23.700 11.132 -46.183 1.00 77.62 90 TYR A CA 1
ATOM 746 C C . TYR A 1 90 ? 22.612 11.715 -45.264 1.00 77.62 90 TYR A C 1
ATOM 748 O O . TYR A 1 90 ? 21.756 12.473 -45.705 1.00 77.62 90 TYR A O 1
ATOM 756 N N . ASN A 1 91 ? 22.663 11.408 -43.964 1.00 73.88 91 ASN A N 1
ATOM 757 C CA . ASN A 1 91 ? 21.691 11.891 -42.975 1.00 73.88 91 ASN A CA 1
ATOM 758 C C . ASN A 1 91 ? 22.170 13.121 -42.180 1.00 73.88 91 ASN A C 1
ATOM 760 O O . ASN A 1 91 ? 21.555 13.469 -41.169 1.00 73.88 91 ASN A O 1
ATOM 764 N N . LEU A 1 92 ? 23.256 13.783 -42.596 1.00 70.31 92 LEU A N 1
ATOM 765 C CA . LEU A 1 92 ? 23.856 14.895 -41.849 1.00 70.31 92 LEU A CA 1
ATOM 766 C C . LEU A 1 92 ? 22.872 16.064 -41.687 1.00 70.31 92 LEU A C 1
ATOM 768 O O . LEU A 1 92 ? 22.777 16.640 -40.608 1.00 70.31 92 LEU A O 1
ATOM 772 N N . ALA A 1 93 ? 22.077 16.332 -42.726 1.00 72.06 93 ALA A N 1
ATOM 773 C CA . ALA A 1 93 ? 21.075 1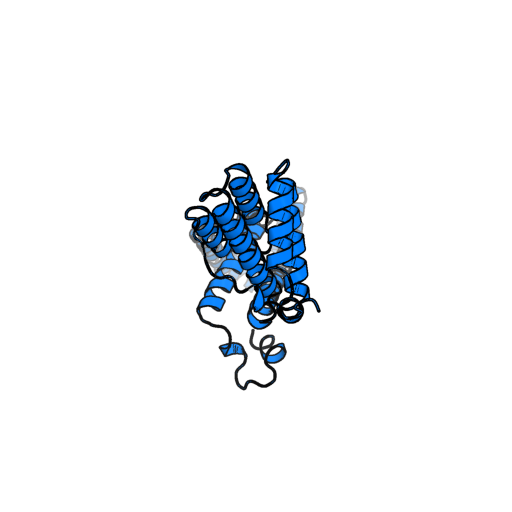7.396 -42.760 1.00 72.06 93 ALA A CA 1
ATOM 774 C C . ALA A 1 93 ? 19.763 17.060 -42.024 1.00 72.06 93 ALA A C 1
ATOM 776 O O . ALA A 1 93 ? 18.860 17.890 -41.991 1.00 72.06 93 ALA A O 1
ATOM 777 N N . ASN A 1 94 ? 19.623 15.861 -41.443 1.00 75.69 94 ASN A N 1
ATOM 778 C CA . ASN A 1 94 ? 18.411 15.460 -40.732 1.00 75.69 94 ASN A CA 1
ATOM 779 C C . ASN A 1 94 ? 18.599 15.582 -39.204 1.00 75.69 94 ASN A C 1
ATOM 781 O O . ASN A 1 94 ? 19.036 14.622 -38.558 1.00 75.69 94 ASN A O 1
ATOM 785 N N . PRO A 1 95 ? 18.239 16.721 -38.581 1.00 67.75 95 PRO A N 1
ATOM 786 C CA . PRO A 1 95 ? 18.375 16.914 -37.134 1.00 67.75 95 PRO A CA 1
ATOM 787 C C . PRO A 1 95 ? 17.572 15.888 -36.318 1.00 67.75 95 PRO A C 1
ATOM 789 O O . PRO A 1 95 ? 17.984 15.486 -35.228 1.00 67.75 95 PRO A O 1
ATOM 792 N N . PHE A 1 96 ? 16.471 15.373 -36.870 1.00 72.06 96 PHE A N 1
ATOM 793 C CA . PHE A 1 96 ? 15.645 14.365 -36.212 1.00 72.06 96 PHE A CA 1
ATOM 794 C C . PHE A 1 96 ? 16.327 12.985 -36.147 1.00 72.06 96 PHE A C 1
ATOM 796 O O . PHE A 1 96 ? 16.142 12.246 -35.175 1.00 72.06 96 PHE A O 1
ATOM 803 N N . TYR A 1 97 ? 17.169 12.640 -37.130 1.00 71.31 97 TYR A N 1
ATOM 804 C CA . TYR A 1 97 ? 17.985 11.418 -37.114 1.00 71.31 97 TYR A CA 1
ATOM 805 C C . TYR A 1 97 ? 19.019 11.443 -35.980 1.00 71.31 97 TYR A C 1
ATOM 807 O O . TYR A 1 97 ? 19.156 10.462 -35.243 1.00 71.31 97 TYR A O 1
ATOM 815 N N . TRP A 1 98 ? 19.710 12.571 -35.796 1.00 69.38 98 TRP A N 1
ATOM 816 C CA . TRP A 1 98 ? 20.704 12.736 -34.733 1.00 69.38 98 TRP A CA 1
ATOM 817 C C . TRP A 1 98 ? 20.067 12.764 -33.344 1.00 69.38 98 TRP A C 1
ATOM 819 O O . TRP A 1 98 ? 20.562 12.077 -32.448 1.00 69.38 98 TRP A O 1
ATOM 829 N N . GLY A 1 99 ? 18.924 13.444 -33.194 1.00 69.94 99 GLY A N 1
ATOM 830 C CA . GLY A 1 99 ? 18.132 13.429 -31.962 1.00 69.94 99 GLY A CA 1
ATOM 831 C C . GLY A 1 99 ? 17.699 12.016 -31.565 1.00 69.94 99 GLY A C 1
ATOM 832 O O . GLY A 1 99 ? 17.976 11.571 -30.450 1.00 69.94 99 GLY A O 1
ATOM 833 N N . ARG A 1 100 ? 17.119 11.246 -32.501 1.00 70.56 100 ARG A N 1
ATOM 834 C CA . ARG A 1 100 ? 16.768 9.838 -32.248 1.00 70.56 100 ARG A CA 1
ATOM 835 C C . ARG A 1 100 ? 18.000 8.998 -31.924 1.00 70.56 100 ARG A C 1
ATOM 837 O O . ARG A 1 100 ? 17.980 8.232 -30.970 1.00 70.56 100 ARG A O 1
ATOM 844 N N . ARG A 1 101 ? 19.096 9.131 -32.672 1.00 68.00 101 ARG A N 1
ATOM 845 C CA . ARG A 1 101 ? 20.314 8.331 -32.462 1.00 68.00 101 ARG A CA 1
ATOM 846 C C . ARG A 1 101 ? 20.955 8.573 -31.093 1.00 68.00 101 ARG A C 1
ATOM 848 O O . ARG A 1 101 ? 21.414 7.611 -30.473 1.00 68.00 101 ARG A O 1
ATOM 855 N N . ALA A 1 102 ? 20.983 9.823 -30.632 1.00 64.88 102 ALA A N 1
ATOM 856 C CA . ALA A 1 102 ? 21.456 10.188 -29.300 1.00 64.88 102 ALA A CA 1
ATOM 857 C C . ALA A 1 102 ? 20.529 9.626 -28.209 1.00 64.88 102 ALA A C 1
ATOM 859 O O . ALA A 1 102 ? 21.006 8.964 -27.286 1.00 64.88 102 ALA A O 1
ATOM 860 N N . ALA A 1 103 ? 19.211 9.778 -28.381 1.00 66.56 103 ALA A N 1
ATOM 861 C CA . ALA A 1 103 ? 18.210 9.230 -27.470 1.00 66.56 103 ALA A CA 1
ATOM 862 C C . ALA A 1 103 ? 18.262 7.694 -27.385 1.00 66.56 103 ALA A C 1
ATOM 864 O O . ALA A 1 103 ? 18.206 7.142 -26.295 1.00 66.56 103 ALA A O 1
ATOM 865 N N . TYR A 1 104 ? 18.445 6.984 -28.500 1.00 65.50 104 TYR A N 1
ATOM 866 C CA . TYR A 1 104 ? 18.535 5.519 -28.510 1.00 65.50 104 TYR A CA 1
ATOM 867 C C . TYR A 1 104 ? 19.819 4.998 -27.855 1.00 65.50 104 TYR A C 1
ATOM 869 O O . TYR A 1 104 ? 19.773 4.022 -27.107 1.00 65.50 104 TYR A O 1
ATOM 877 N N . LYS A 1 105 ? 20.975 5.619 -28.129 1.00 63.62 105 LYS A N 1
ATOM 878 C CA . LYS A 1 105 ? 22.255 5.165 -27.562 1.00 63.62 105 LYS A CA 1
ATOM 879 C C . LYS A 1 105 ? 22.393 5.492 -26.076 1.00 63.62 105 LYS A C 1
ATOM 881 O O . LYS A 1 105 ? 22.792 4.610 -25.326 1.00 63.62 105 LYS A O 1
ATOM 886 N N . GLY A 1 106 ? 22.062 6.717 -25.666 1.00 61.94 106 GLY A N 1
ATOM 887 C CA . GLY A 1 106 ? 22.120 7.122 -24.258 1.00 61.94 106 GLY A CA 1
ATOM 888 C C . GLY A 1 106 ? 20.940 6.586 -23.448 1.00 61.94 106 GLY A C 1
ATOM 889 O O . GLY A 1 106 ? 21.109 6.112 -22.328 1.00 61.94 106 GLY A O 1
ATOM 890 N N . GLY A 1 107 ? 19.747 6.581 -24.043 1.00 65.62 107 GLY A N 1
ATOM 891 C CA . GLY A 1 107 ? 18.518 6.158 -23.383 1.00 65.62 107 GLY A CA 1
ATOM 892 C C . GLY A 1 107 ? 18.459 4.661 -23.120 1.00 65.62 107 GLY A C 1
ATOM 893 O O . GLY A 1 107 ? 17.982 4.279 -22.064 1.00 65.62 107 GLY A O 1
ATOM 894 N N . ARG A 1 108 ? 18.976 3.790 -23.998 1.00 66.12 108 ARG A N 1
ATOM 895 C CA . ARG A 1 108 ? 18.862 2.338 -23.770 1.00 66.12 108 ARG A CA 1
ATOM 896 C C . ARG A 1 108 ? 19.618 1.883 -22.525 1.00 66.12 108 ARG A C 1
ATOM 898 O O . ARG A 1 108 ? 19.060 1.168 -21.706 1.00 66.12 108 ARG A O 1
ATOM 905 N N . GLU A 1 109 ? 20.870 2.300 -22.370 1.00 69.56 109 GLU A N 1
ATOM 906 C CA . GLU A 1 109 ? 21.663 1.919 -21.198 1.00 69.56 109 GLU A CA 1
ATOM 907 C C . GLU A 1 109 ? 21.105 2.545 -19.914 1.00 69.56 109 GLU A C 1
ATOM 909 O O . GLU A 1 109 ? 20.984 1.867 -18.895 1.00 69.56 109 GLU A O 1
ATOM 914 N N . PHE A 1 110 ? 20.689 3.810 -19.985 1.00 70.00 110 PHE A N 1
ATOM 915 C CA . PHE A 1 110 ? 20.054 4.516 -18.877 1.00 70.00 110 PHE A CA 1
ATOM 916 C C . PHE A 1 110 ? 18.737 3.856 -18.441 1.00 70.00 110 PHE A C 1
ATOM 918 O O . PHE A 1 110 ? 18.547 3.587 -17.257 1.00 70.00 110 PHE A O 1
ATOM 925 N N . LEU A 1 111 ? 17.861 3.515 -19.390 1.00 67.19 111 LEU A N 1
ATOM 926 C CA . LEU A 1 111 ? 16.592 2.836 -19.130 1.00 67.19 111 LEU A CA 1
ATOM 927 C C . LEU A 1 111 ? 16.809 1.441 -18.556 1.00 67.19 111 LEU A C 1
ATOM 929 O O . LEU A 1 111 ? 16.152 1.095 -17.581 1.00 67.19 111 LEU A O 1
ATOM 933 N N . THR A 1 112 ? 17.751 0.662 -19.095 1.00 69.94 112 THR A N 1
ATOM 934 C CA . THR A 1 112 ? 18.073 -0.664 -18.552 1.00 69.94 112 THR A CA 1
ATOM 935 C C . THR A 1 112 ? 18.604 -0.569 -17.123 1.00 69.94 112 THR A C 1
ATOM 937 O O . THR A 1 112 ? 18.189 -1.348 -16.269 1.00 69.94 112 THR A O 1
ATOM 940 N N . ARG A 1 113 ? 19.488 0.395 -16.829 1.00 72.88 113 ARG A N 1
ATOM 941 C CA . ARG A 1 113 ? 20.017 0.601 -15.471 1.00 72.88 113 ARG A CA 1
ATOM 942 C C . ARG A 1 113 ? 18.926 1.030 -14.497 1.00 72.88 113 ARG A C 1
ATOM 944 O O . ARG A 1 113 ? 18.850 0.475 -13.408 1.00 72.88 113 ARG A O 1
ATOM 951 N N . ILE A 1 114 ? 18.064 1.966 -14.892 1.00 70.38 114 ILE A N 1
ATOM 952 C CA . ILE A 1 114 ? 16.929 2.402 -14.069 1.00 70.38 114 ILE A CA 1
ATOM 953 C C . ILE A 1 114 ? 15.956 1.249 -13.837 1.00 70.38 114 ILE A C 1
ATOM 955 O O . ILE A 1 114 ? 15.515 1.047 -12.709 1.00 70.38 114 ILE A O 1
ATOM 959 N N . PHE A 1 115 ? 15.652 0.477 -14.879 1.00 71.25 115 PHE A N 1
ATOM 960 C CA . PHE A 1 115 ? 14.792 -0.696 -14.792 1.00 71.25 115 PHE A CA 1
ATOM 961 C C . PHE A 1 115 ? 15.341 -1.714 -13.802 1.00 71.25 115 PHE A C 1
ATOM 963 O O . PHE A 1 115 ? 14.652 -2.089 -12.856 1.00 71.25 115 PHE A O 1
ATOM 970 N N . LEU A 1 116 ? 16.601 -2.106 -13.973 1.00 75.75 116 LEU A N 1
ATOM 971 C CA . LEU A 1 116 ? 17.228 -3.096 -13.112 1.00 75.75 116 LEU A CA 1
ATOM 972 C C . LEU A 1 116 ? 17.329 -2.596 -11.669 1.00 75.75 116 LEU A C 1
ATOM 974 O O . LEU A 1 116 ? 16.945 -3.318 -10.753 1.00 75.75 116 LEU A O 1
ATOM 978 N N . ALA A 1 117 ? 17.767 -1.350 -11.466 1.00 75.56 117 ALA A N 1
ATOM 979 C CA . ALA A 1 117 ? 17.829 -0.740 -10.142 1.00 75.56 117 ALA A CA 1
ATOM 980 C C . ALA A 1 117 ? 16.452 -0.744 -9.472 1.00 75.56 117 ALA A C 1
ATOM 982 O O . ALA A 1 117 ? 16.332 -1.136 -8.316 1.00 75.56 117 ALA A O 1
ATOM 983 N N . LYS A 1 118 ? 15.392 -0.391 -10.208 1.00 72.94 118 LYS A N 1
ATOM 984 C CA . LYS A 1 118 ? 14.040 -0.340 -9.654 1.00 72.94 118 LYS A CA 1
ATOM 985 C C . LYS A 1 118 ? 13.500 -1.720 -9.300 1.00 72.94 118 LYS A C 1
ATOM 987 O O . LYS A 1 118 ? 12.916 -1.868 -8.229 1.00 72.94 118 LYS A O 1
ATOM 992 N N . VAL A 1 119 ? 13.716 -2.718 -10.157 1.00 75.38 119 VAL A N 1
ATOM 993 C CA . VAL A 1 119 ? 13.349 -4.113 -9.875 1.00 75.38 119 VAL A CA 1
ATOM 994 C C . VAL A 1 119 ? 14.068 -4.601 -8.619 1.00 75.38 119 VAL A C 1
ATOM 996 O O . VAL A 1 119 ? 13.417 -5.124 -7.716 1.00 75.38 119 VAL A O 1
ATOM 999 N N . VAL A 1 120 ? 15.378 -4.364 -8.514 1.00 76.69 120 VAL A N 1
ATOM 1000 C CA . VAL A 1 120 ? 16.175 -4.741 -7.338 1.00 76.69 120 VAL A CA 1
ATOM 1001 C C . VAL A 1 120 ? 15.674 -4.034 -6.079 1.00 76.69 120 VAL A C 1
ATOM 1003 O O . VAL A 1 120 ? 15.495 -4.690 -5.057 1.00 76.69 120 VAL A O 1
ATOM 1006 N N . THR A 1 121 ? 15.371 -2.734 -6.139 1.00 75.25 121 THR A N 1
ATOM 1007 C CA . THR A 1 121 ? 14.822 -1.993 -4.994 1.00 75.25 121 THR A CA 1
ATOM 1008 C C . THR A 1 121 ? 13.463 -2.536 -4.563 1.00 75.25 121 THR A C 1
ATOM 1010 O O . THR A 1 121 ? 13.261 -2.789 -3.382 1.00 75.25 121 THR A O 1
ATOM 1013 N N . VAL A 1 122 ? 12.530 -2.751 -5.497 1.00 73.12 122 VAL A N 1
ATOM 1014 C CA . VAL A 1 122 ? 11.183 -3.246 -5.167 1.00 73.12 122 VAL A CA 1
ATOM 1015 C C . VAL A 1 122 ? 11.258 -4.648 -4.571 1.00 73.12 122 VAL A C 1
ATOM 1017 O O . VAL A 1 122 ? 10.675 -4.895 -3.519 1.00 73.12 122 VAL A O 1
ATOM 1020 N N . VAL A 1 123 ? 12.004 -5.558 -5.198 1.00 75.44 123 VAL A N 1
ATOM 1021 C CA . VAL A 1 123 ? 12.169 -6.925 -4.687 1.00 75.44 123 VAL A CA 1
ATOM 1022 C C . VAL A 1 123 ? 12.901 -6.921 -3.346 1.00 75.44 123 VAL A C 1
ATOM 1024 O O . VAL A 1 123 ? 12.504 -7.659 -2.452 1.00 75.44 123 VAL A O 1
ATOM 1027 N N . GLY A 1 124 ? 13.921 -6.080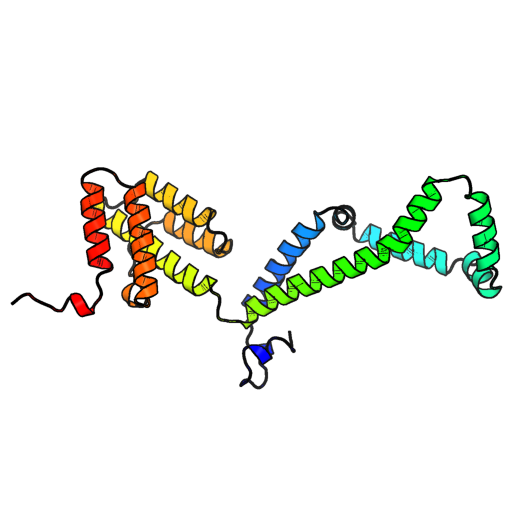 -3.174 1.00 70.69 124 GLY A N 1
ATOM 1028 C CA . GLY A 1 124 ? 14.652 -5.929 -1.917 1.00 70.69 124 GLY A CA 1
ATOM 1029 C C . GLY A 1 124 ? 13.767 -5.419 -0.781 1.00 70.69 124 GLY A C 1
ATOM 1030 O O . GLY A 1 124 ? 13.749 -6.018 0.289 1.00 70.69 124 GLY A O 1
ATOM 1031 N N . GLU A 1 125 ? 12.977 -4.370 -1.019 1.00 72.94 125 GLU A N 1
ATOM 1032 C CA . GLU A 1 125 ? 12.012 -3.839 -0.048 1.00 72.94 125 GLU A CA 1
ATOM 1033 C C . GLU A 1 125 ? 10.980 -4.889 0.371 1.00 72.94 125 GLU A C 1
ATOM 1035 O O . GLU A 1 125 ? 10.713 -5.056 1.561 1.00 72.94 125 GLU A O 1
ATOM 1040 N N . GLU A 1 126 ? 10.398 -5.614 -0.586 1.00 69.50 126 GLU A N 1
ATOM 1041 C CA . GLU A 1 126 ? 9.396 -6.629 -0.265 1.00 69.50 126 GLU A CA 1
ATOM 1042 C C . GLU A 1 126 ? 10.016 -7.888 0.360 1.00 69.50 126 GLU A C 1
ATOM 1044 O O . GLU A 1 126 ? 9.395 -8.502 1.224 1.00 69.50 126 GLU A O 1
ATOM 1049 N N . ALA A 1 127 ? 11.245 -8.259 -0.015 1.00 70.81 127 ALA A N 1
ATOM 1050 C CA . ALA A 1 127 ? 11.985 -9.345 0.624 1.00 70.81 127 ALA A CA 1
ATOM 1051 C C . ALA A 1 127 ? 12.359 -8.988 2.069 1.00 70.81 127 ALA A C 1
ATOM 1053 O O . ALA A 1 127 ? 12.212 -9.821 2.958 1.00 70.81 127 ALA A O 1
ATOM 1054 N N . MET A 1 128 ? 12.770 -7.746 2.339 1.00 68.44 128 MET A N 1
ATOM 1055 C CA . MET A 1 128 ? 12.968 -7.275 3.711 1.00 68.44 128 MET A CA 1
ATOM 1056 C C . MET A 1 128 ? 11.666 -7.353 4.508 1.00 68.44 128 MET A C 1
ATOM 1058 O O . MET A 1 128 ? 11.684 -7.865 5.618 1.00 68.44 128 MET A O 1
ATOM 1062 N N . ARG A 1 129 ? 10.521 -6.938 3.944 1.00 69.00 129 ARG A N 1
ATOM 1063 C CA . ARG A 1 129 ? 9.211 -7.089 4.614 1.00 69.00 129 ARG A CA 1
ATOM 1064 C C . ARG A 1 129 ? 8.825 -8.544 4.862 1.00 69.00 129 ARG A C 1
ATOM 1066 O O . ARG A 1 129 ? 8.215 -8.840 5.883 1.00 69.00 129 ARG A O 1
ATOM 1073 N N . LEU A 1 130 ? 9.148 -9.428 3.922 1.00 67.94 130 LEU A N 1
ATOM 1074 C CA . LEU A 1 130 ? 8.896 -10.861 4.025 1.00 67.94 130 LEU A CA 1
ATOM 1075 C C . LEU A 1 130 ? 9.687 -11.479 5.185 1.00 67.94 130 LEU A C 1
ATOM 1077 O O . LEU A 1 130 ? 9.120 -12.163 6.033 1.00 67.94 130 LEU A O 1
ATOM 1081 N N . TYR A 1 131 ? 10.994 -11.226 5.230 1.00 61.84 131 TYR A N 1
ATOM 1082 C CA . TYR A 1 131 ? 11.876 -11.854 6.209 1.00 61.84 131 TYR A CA 1
ATOM 1083 C C . TYR A 1 131 ? 11.885 -11.139 7.563 1.00 61.84 131 TYR A C 1
ATOM 1085 O O . TYR A 1 131 ? 12.140 -11.803 8.566 1.00 61.84 131 TYR A O 1
ATOM 1093 N N . SER A 1 132 ? 11.545 -9.844 7.637 1.00 60.06 132 SER A N 1
ATOM 1094 C CA . SER A 1 132 ? 11.714 -9.075 8.872 1.00 60.06 132 SER A CA 1
ATOM 1095 C C . SER A 1 132 ? 10.885 -9.566 10.052 1.00 60.06 132 SER A C 1
ATOM 1097 O O . SER A 1 132 ? 11.313 -9.281 11.164 1.00 60.06 132 SER A O 1
ATOM 1099 N N . ARG A 1 133 ? 9.757 -10.281 9.849 1.00 55.44 133 ARG A N 1
ATOM 1100 C CA . ARG A 1 133 ? 8.747 -10.770 10.837 1.00 55.44 133 ARG A CA 1
ATOM 1101 C C . ARG A 1 133 ? 8.244 -9.766 11.896 1.00 55.44 133 ARG A C 1
ATOM 1103 O O . ARG A 1 133 ? 7.102 -9.876 12.322 1.00 55.44 133 ARG A O 1
ATOM 1110 N N . ARG A 1 134 ? 9.001 -8.727 12.254 1.00 47.03 134 ARG A N 1
ATOM 1111 C CA . ARG A 1 134 ? 8.545 -7.401 12.667 1.00 47.03 134 ARG A CA 1
ATOM 1112 C C . ARG A 1 134 ? 7.834 -6.776 11.480 1.00 47.03 134 ARG A C 1
ATOM 1114 O O . ARG A 1 134 ? 8.408 -5.964 10.755 1.00 47.03 134 ARG A O 1
ATOM 1121 N N . SER A 1 135 ? 6.590 -7.169 11.252 1.00 47.44 135 SER A N 1
ATOM 1122 C CA . SER A 1 135 ? 5.710 -6.292 10.506 1.00 47.44 135 SER A CA 1
ATOM 1123 C C . SER A 1 135 ? 5.148 -5.284 11.518 1.00 47.44 135 SER A C 1
ATOM 1125 O O . SER A 1 135 ? 4.358 -5.650 12.391 1.00 47.44 135 SER A O 1
ATOM 1127 N N . PRO A 1 136 ? 5.520 -3.993 11.441 1.00 50.22 136 PRO A N 1
ATOM 1128 C CA . PRO A 1 136 ? 4.734 -2.956 12.110 1.00 50.22 136 PRO A CA 1
ATOM 1129 C C . PRO A 1 136 ? 3.244 -3.057 11.720 1.00 50.22 136 PRO A C 1
ATOM 1131 O O . PRO A 1 136 ? 2.371 -2.710 12.512 1.00 50.22 136 PRO A O 1
ATOM 1134 N N . ASN A 1 137 ? 2.947 -3.644 10.551 1.00 58.59 137 ASN A N 1
ATOM 1135 C CA . ASN A 1 137 ? 1.596 -3.973 10.113 1.00 58.59 137 ASN A CA 1
ATOM 1136 C C . ASN A 1 137 ? 0.885 -5.047 10.952 1.00 58.59 137 ASN A C 1
ATOM 1138 O O . ASN A 1 137 ? -0.309 -4.881 11.128 1.00 58.59 137 ASN A O 1
ATOM 1142 N N . LEU A 1 138 ? 1.520 -6.095 11.506 1.00 64.75 138 LEU A N 1
ATOM 1143 C CA . LEU A 1 138 ? 0.801 -7.077 12.348 1.00 64.75 138 LEU A CA 1
ATOM 1144 C C . LEU A 1 138 ? 0.362 -6.459 13.674 1.00 64.75 138 LEU A C 1
ATOM 1146 O O . LEU A 1 138 ? -0.777 -6.660 14.085 1.00 64.75 138 LEU A O 1
ATOM 1150 N N . HIS A 1 139 ? 1.230 -5.675 14.319 1.00 72.06 139 HIS A N 1
ATOM 1151 C CA . HIS A 1 139 ? 0.867 -4.946 15.538 1.00 72.06 139 HIS A CA 1
ATOM 1152 C C . HIS A 1 139 ? -0.226 -3.915 15.250 1.00 72.06 139 HIS A C 1
ATOM 1154 O O . HIS A 1 139 ? -1.237 -3.867 15.950 1.00 72.06 139 HIS A O 1
ATOM 1160 N N . PHE A 1 140 ? -0.083 -3.142 14.168 1.00 79.75 140 PHE A N 1
ATOM 1161 C CA . PHE A 1 140 ? -1.127 -2.222 13.723 1.00 79.75 140 PHE A CA 1
ATOM 1162 C C . PHE A 1 140 ? -2.444 -2.948 13.420 1.00 79.75 140 PHE A C 1
ATOM 1164 O O . PHE A 1 140 ? -3.479 -2.556 13.944 1.00 79.75 140 PHE A O 1
ATOM 1171 N N . LEU A 1 141 ? -2.414 -4.019 12.624 1.00 81.00 141 LEU A N 1
ATOM 1172 C CA . LEU A 1 141 ? -3.579 -4.806 12.225 1.00 81.00 141 LEU A CA 1
ATOM 1173 C C . LEU A 1 141 ? -4.266 -5.416 13.442 1.00 81.00 141 LEU A C 1
ATOM 1175 O O . LEU A 1 141 ? -5.486 -5.337 13.542 1.00 81.00 141 LEU A O 1
ATOM 1179 N N . ARG A 1 142 ? -3.501 -5.993 14.375 1.00 84.38 142 ARG A N 1
ATOM 1180 C CA . ARG A 1 142 ? -4.025 -6.572 15.615 1.00 84.38 142 ARG A CA 1
ATOM 1181 C C . ARG A 1 142 ? -4.733 -5.506 16.446 1.00 84.38 142 ARG A C 1
ATOM 1183 O O . ARG A 1 142 ? -5.888 -5.705 16.812 1.00 84.38 142 ARG A O 1
ATOM 1190 N N . ARG A 1 143 ? -4.094 -4.355 16.680 1.00 87.69 143 ARG A N 1
ATOM 1191 C CA . ARG A 1 143 ? -4.705 -3.222 17.399 1.00 87.69 143 ARG A CA 1
ATOM 1192 C C . ARG A 1 143 ? -5.944 -2.692 16.691 1.00 87.69 143 ARG A C 1
ATOM 1194 O O . ARG A 1 143 ? -6.970 -2.488 17.327 1.00 87.69 143 ARG A O 1
ATOM 1201 N N . PHE A 1 144 ? -5.874 -2.525 15.375 1.00 86.38 144 PHE A N 1
ATOM 1202 C CA . PHE A 1 144 ? -6.977 -2.030 14.558 1.00 86.38 144 PHE A CA 1
ATOM 1203 C C . PHE A 1 144 ? -8.167 -2.998 14.560 1.00 86.38 144 PHE A C 1
ATOM 1205 O O . PHE A 1 144 ? -9.309 -2.573 14.698 1.00 86.38 144 PHE A O 1
ATOM 1212 N N . GLN A 1 145 ? -7.912 -4.307 14.478 1.00 89.31 145 GLN A N 1
ATOM 1213 C CA . GLN A 1 145 ? -8.930 -5.352 14.599 1.00 89.31 145 GLN A CA 1
ATOM 1214 C C . GLN A 1 145 ? -9.582 -5.360 15.983 1.00 89.31 145 GLN A C 1
ATOM 1216 O O . GLN A 1 145 ? -10.806 -5.459 16.065 1.00 89.31 145 GLN A O 1
ATOM 1221 N N . VAL A 1 146 ? -8.784 -5.254 17.051 1.00 90.88 146 VAL A N 1
ATOM 1222 C CA . VAL A 1 146 ? -9.285 -5.190 18.431 1.00 90.88 146 VAL A CA 1
ATOM 1223 C C . VAL A 1 146 ? -10.134 -3.938 18.630 1.00 90.88 146 VAL A C 1
ATOM 1225 O O . VAL A 1 146 ? -11.276 -4.057 19.059 1.00 90.88 146 VAL A O 1
ATOM 1228 N N . GLY A 1 147 ? -9.630 -2.763 18.244 1.00 89.50 147 GLY A N 1
ATOM 1229 C CA . GLY A 1 147 ? -10.377 -1.511 18.331 1.00 89.50 147 GLY A CA 1
ATOM 1230 C C . GLY A 1 147 ? -11.686 -1.575 17.548 1.00 89.50 147 GLY A C 1
ATOM 1231 O O . GLY A 1 147 ? -12.746 -1.255 18.075 1.00 89.50 147 GLY A O 1
ATOM 1232 N N . MET A 1 148 ? -11.659 -2.058 16.307 1.00 89.88 148 MET A N 1
ATOM 1233 C CA . MET A 1 148 ? -12.873 -2.188 15.502 1.00 89.88 148 MET A CA 1
ATOM 1234 C C . MET A 1 148 ? -13.904 -3.118 16.137 1.00 89.88 148 MET A C 1
ATOM 1236 O O . MET A 1 148 ? -15.091 -2.797 16.151 1.00 89.88 148 MET A O 1
ATOM 1240 N N . GLN A 1 149 ? -13.464 -4.265 16.654 1.00 91.31 149 GLN A N 1
ATOM 1241 C CA . GLN A 1 149 ? -14.360 -5.211 17.305 1.00 91.31 149 GLN A CA 1
ATOM 1242 C C . GLN A 1 149 ? -14.922 -4.645 18.614 1.00 91.31 149 GLN A C 1
ATOM 1244 O O . GLN A 1 149 ? -16.097 -4.862 18.893 1.00 91.31 149 GLN A O 1
ATOM 1249 N N . GLU A 1 150 ? -14.142 -3.872 19.374 1.00 89.56 150 GLU A N 1
ATOM 1250 C CA . GLU A 1 150 ? -14.657 -3.149 20.541 1.00 89.56 150 GLU A CA 1
ATOM 1251 C C . GLU A 1 150 ? -15.689 -2.090 20.151 1.00 89.56 150 GLU A C 1
ATOM 1253 O O . GLU A 1 150 ? -16.734 -2.018 20.787 1.00 89.56 150 GLU A O 1
ATOM 1258 N N . MET A 1 151 ? -15.484 -1.339 19.062 1.00 87.50 151 MET A N 1
ATOM 1259 C CA . MET A 1 151 ? -16.516 -0.414 18.567 1.00 87.50 151 MET A CA 1
ATOM 1260 C C . MET A 1 151 ? -17.805 -1.139 18.188 1.00 87.50 151 MET A C 1
ATOM 1262 O O . MET A 1 151 ? -18.894 -0.651 18.481 1.00 87.50 151 MET A O 1
ATOM 1266 N N . ILE A 1 152 ? -17.691 -2.305 17.545 1.00 87.56 152 ILE A N 1
ATOM 1267 C CA . ILE A 1 152 ? -18.846 -3.146 17.217 1.00 87.56 152 ILE A CA 1
ATOM 1268 C C . ILE A 1 152 ? -19.538 -3.602 18.504 1.00 87.56 152 ILE A C 1
ATOM 1270 O O . ILE A 1 152 ? -20.753 -3.468 18.612 1.00 87.56 152 ILE A O 1
ATOM 1274 N N . ASN A 1 153 ? -18.786 -4.103 19.486 1.00 89.62 153 ASN A N 1
ATOM 1275 C CA . ASN A 1 153 ? -19.337 -4.553 20.762 1.00 89.62 153 ASN A CA 1
ATOM 1276 C C . ASN A 1 153 ? -20.061 -3.407 21.489 1.00 89.62 153 ASN A C 1
ATOM 1278 O O . ASN A 1 153 ? -21.220 -3.572 21.851 1.00 89.62 153 ASN A O 1
ATOM 1282 N N . LEU A 1 154 ? -19.428 -2.235 21.607 1.00 86.12 154 LEU A N 1
ATOM 1283 C CA . LEU A 1 154 ? -19.998 -1.040 22.237 1.00 86.12 154 LEU A CA 1
ATOM 1284 C C . LEU A 1 154 ? -21.299 -0.593 21.562 1.00 86.12 154 LEU A C 1
ATOM 1286 O O . LEU A 1 154 ? -22.287 -0.325 22.243 1.00 86.12 154 LEU A O 1
ATOM 1290 N N . ALA A 1 155 ? -21.328 -0.557 20.228 1.00 85.38 155 ALA A N 1
ATOM 1291 C CA . ALA A 1 155 ? -22.530 -0.195 19.482 1.00 85.38 155 ALA A CA 1
ATOM 1292 C C . ALA A 1 155 ? -23.662 -1.223 19.677 1.00 85.38 155 ALA A C 1
ATOM 1294 O O . ALA A 1 155 ? -24.822 -0.851 19.871 1.00 85.38 155 ALA A O 1
ATOM 1295 N N . LEU A 1 156 ? -23.324 -2.517 19.691 1.00 86.12 156 LEU A N 1
ATOM 1296 C CA . LEU A 1 156 ? -24.278 -3.600 19.940 1.00 86.12 156 LEU A CA 1
ATOM 1297 C C . LEU A 1 156 ? -24.753 -3.662 21.403 1.00 86.12 156 LEU A C 1
ATOM 1299 O O . LEU A 1 156 ? -25.811 -4.234 21.660 1.00 86.12 156 LEU A O 1
ATOM 1303 N N . ASP A 1 157 ? -23.995 -3.127 22.362 1.00 82.19 157 ASP A N 1
ATOM 1304 C CA . ASP A 1 157 ? -24.379 -3.045 23.780 1.00 82.19 157 ASP A CA 1
ATOM 1305 C C . ASP A 1 157 ? -25.344 -1.897 24.081 1.00 82.19 157 ASP A C 1
ATOM 1307 O O . ASP A 1 157 ? -26.081 -1.970 25.061 1.00 82.19 157 ASP A O 1
ATOM 1311 N N . GLY A 1 158 ? -25.339 -0.841 23.266 1.00 73.38 158 GLY A N 1
ATOM 1312 C CA . GLY A 1 158 ? -26.304 0.254 23.375 1.00 73.38 158 GLY A CA 1
ATOM 1313 C C . GLY A 1 158 ? -27.648 -0.108 22.748 1.00 73.38 158 GLY A C 1
ATOM 1314 O O . GLY A 1 158 ? -28.647 -0.255 23.444 1.00 73.38 158 GLY A O 1
ATOM 1315 N N . ASN A 1 159 ? -27.658 -0.291 21.424 1.00 70.25 159 ASN A N 1
ATOM 1316 C CA . ASN A 1 159 ? -28.895 -0.307 20.630 1.00 70.25 159 ASN A CA 1
ATOM 1317 C C . ASN A 1 159 ? -29.133 -1.631 19.879 1.00 70.25 159 ASN A C 1
ATOM 1319 O O . ASN A 1 159 ? -29.983 -1.693 18.992 1.00 70.25 159 ASN A O 1
ATOM 1323 N N . GLY A 1 160 ? -28.345 -2.680 20.153 1.00 78.81 160 GLY A N 1
ATOM 1324 C CA . GLY A 1 160 ? -28.465 -3.989 19.490 1.00 78.81 160 GLY A CA 1
ATOM 1325 C C . GLY A 1 160 ? -28.126 -3.997 17.991 1.00 78.81 160 GLY A C 1
ATOM 1326 O O . GLY A 1 160 ? -28.192 -5.044 17.350 1.00 78.81 160 GLY A O 1
ATOM 1327 N N . SER A 1 161 ? -27.740 -2.852 17.426 1.00 82.25 161 SER A N 1
ATOM 1328 C CA . SER A 1 161 ? -27.370 -2.671 16.023 1.00 82.25 161 SER A CA 1
ATOM 1329 C C . SER A 1 161 ? -26.264 -1.620 15.903 1.00 82.25 161 SER A C 1
ATOM 1331 O O . SER A 1 161 ? -26.112 -0.778 16.789 1.00 82.25 161 SER A O 1
ATOM 1333 N N . LEU A 1 162 ? -25.475 -1.655 14.821 1.00 82.69 162 LEU A N 1
ATOM 1334 C CA . LEU A 1 162 ? -24.565 -0.547 14.525 1.00 82.69 162 LEU A CA 1
ATOM 1335 C C . LEU A 1 162 ? -25.337 0.616 13.889 1.00 82.69 162 LEU A C 1
ATOM 1337 O O . LEU A 1 162 ? -25.938 0.420 12.830 1.00 82.69 162 LEU A O 1
ATOM 1341 N N . PRO A 1 163 ? -25.244 1.838 14.443 1.00 84.75 163 PRO A N 1
ATOM 1342 C CA . PRO A 1 163 ? -25.760 3.023 13.773 1.00 84.75 163 PRO A CA 1
ATOM 1343 C C . PRO A 1 163 ? -25.117 3.215 12.391 1.00 84.75 163 PRO A C 1
ATOM 1345 O O . PRO A 1 163 ? -23.945 2.880 12.172 1.00 84.75 163 PRO A O 1
ATOM 1348 N N . ALA A 1 164 ? -25.869 3.789 11.450 1.00 85.00 164 ALA A N 1
ATOM 1349 C CA . ALA A 1 164 ? -25.398 4.010 10.082 1.00 85.00 164 ALA A CA 1
ATOM 1350 C C . ALA A 1 164 ? -24.152 4.913 10.036 1.00 85.00 164 ALA A C 1
ATOM 1352 O O . ALA A 1 164 ? -23.185 4.593 9.344 1.00 85.00 164 ALA A O 1
ATOM 1353 N N . ASP A 1 165 ? -24.130 5.981 10.835 1.00 82.00 165 ASP A N 1
ATOM 1354 C CA . ASP A 1 165 ? -23.007 6.925 10.904 1.00 82.00 165 ASP A CA 1
ATOM 1355 C C . ASP A 1 165 ? -21.715 6.254 11.386 1.00 82.00 165 ASP A C 1
ATOM 1357 O O . ASP A 1 165 ? -20.632 6.471 10.840 1.00 82.00 165 ASP A O 1
ATOM 1361 N N . VAL A 1 166 ? -21.842 5.360 12.364 1.00 83.94 166 VAL A N 1
ATOM 1362 C CA . VAL A 1 166 ? -20.736 4.582 12.935 1.00 83.94 166 VAL A CA 1
ATOM 1363 C C . VAL A 1 166 ? -20.229 3.563 11.924 1.00 83.94 166 VAL A C 1
ATOM 1365 O O . VAL A 1 166 ? -19.0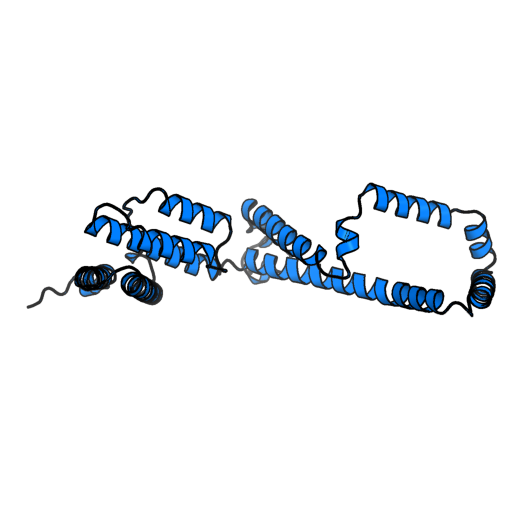22 3.422 11.731 1.00 83.94 166 VAL A O 1
ATOM 1368 N N . THR A 1 167 ? -21.145 2.888 11.228 1.00 87.50 167 THR A N 1
ATOM 1369 C CA . THR A 1 167 ? -20.805 1.953 10.150 1.00 87.50 167 THR A CA 1
ATOM 1370 C C . THR A 1 167 ? -20.026 2.667 9.048 1.00 87.50 167 THR A C 1
ATOM 1372 O O . THR A 1 167 ? -18.968 2.195 8.634 1.00 87.50 167 THR A O 1
ATOM 1375 N N . LEU A 1 168 ? -20.489 3.846 8.622 1.00 86.81 168 LEU A N 1
ATOM 1376 C CA . LEU A 1 168 ? -19.804 4.673 7.629 1.00 86.81 168 LEU A CA 1
ATOM 1377 C C . LEU A 1 168 ? -18.421 5.124 8.110 1.00 86.81 168 LEU A C 1
ATOM 1379 O O . LEU A 1 168 ? -17.462 5.070 7.337 1.00 86.81 168 LEU A O 1
ATOM 1383 N N . ALA A 1 169 ? -18.293 5.536 9.373 1.00 84.94 169 ALA A N 1
ATOM 1384 C CA . ALA A 1 169 ? -17.014 5.930 9.954 1.00 84.94 169 ALA A CA 1
ATOM 1385 C C . ALA A 1 169 ? -16.015 4.759 9.973 1.00 84.94 169 ALA A C 1
ATOM 1387 O O . ALA A 1 169 ? -14.872 4.914 9.538 1.00 84.94 169 ALA A O 1
ATOM 1388 N N . LEU A 1 170 ? -16.456 3.566 10.387 1.00 87.31 170 LEU A N 1
ATOM 1389 C CA . LEU A 1 170 ? -15.628 2.357 10.397 1.00 87.31 170 LEU A CA 1
ATOM 1390 C C . LEU A 1 170 ? -15.245 1.910 8.981 1.00 87.31 170 LEU A C 1
ATOM 1392 O O . LEU A 1 170 ? -14.085 1.583 8.737 1.00 87.31 170 LEU A O 1
ATOM 1396 N N . MET A 1 171 ? -16.176 1.954 8.024 1.00 89.75 171 MET A N 1
ATOM 1397 C CA . MET A 1 171 ? -15.881 1.653 6.619 1.00 89.75 171 MET A CA 1
ATOM 1398 C C . MET A 1 171 ? -14.841 2.618 6.045 1.00 89.75 171 MET A C 1
ATOM 1400 O O . MET A 1 171 ? -13.883 2.178 5.409 1.00 89.75 171 MET A O 1
ATOM 1404 N N . ARG A 1 172 ? -14.984 3.927 6.294 1.00 89.62 172 ARG A N 1
ATOM 1405 C CA . ARG A 1 172 ? -13.991 4.925 5.866 1.00 89.62 172 ARG A CA 1
ATOM 1406 C C . ARG A 1 172 ? -12.629 4.656 6.493 1.00 89.62 172 ARG A C 1
ATOM 1408 O O . ARG A 1 172 ? -11.642 4.659 5.761 1.00 89.62 172 ARG A O 1
ATOM 1415 N N . ALA A 1 173 ? -12.578 4.353 7.790 1.00 86.94 173 ALA A N 1
ATOM 1416 C CA . ALA A 1 173 ? -11.334 4.011 8.475 1.00 86.94 173 ALA A CA 1
ATOM 1417 C C . ALA A 1 173 ? -10.640 2.795 7.833 1.00 86.94 173 ALA A C 1
ATOM 1419 O O . ALA A 1 173 ? -9.437 2.846 7.583 1.00 86.94 173 ALA A O 1
ATOM 1420 N N . VAL A 1 174 ? -11.386 1.734 7.487 1.00 88.06 174 VAL A N 1
ATOM 1421 C CA . VAL A 1 174 ? -10.836 0.555 6.784 1.00 88.06 174 VAL A CA 1
ATOM 1422 C C . VAL A 1 174 ? -10.290 0.923 5.408 1.00 88.06 174 VAL A C 1
ATOM 1424 O O . VAL A 1 174 ? -9.175 0.541 5.052 1.00 88.06 174 VAL A O 1
ATOM 1427 N N . LEU A 1 175 ? -11.075 1.651 4.613 1.00 86.88 175 LEU A N 1
ATOM 1428 C CA . LEU A 1 175 ? -10.716 1.963 3.232 1.00 86.88 175 LEU A CA 1
ATOM 1429 C C . LEU A 1 175 ? -9.502 2.900 3.159 1.00 86.88 175 LEU A C 1
ATOM 1431 O O . LEU A 1 175 ? -8.624 2.697 2.314 1.00 86.88 175 LEU A O 1
ATOM 1435 N N . GLN A 1 176 ? -9.421 3.874 4.071 1.00 85.94 176 GLN A N 1
ATOM 1436 C CA . GLN A 1 176 ? -8.349 4.872 4.131 1.00 85.94 176 GLN A CA 1
ATOM 1437 C C . GLN A 1 176 ? -7.070 4.376 4.816 1.00 85.94 176 GLN A C 1
ATOM 1439 O O . GLN A 1 176 ? -6.017 4.995 4.642 1.00 85.94 176 GLN A O 1
ATOM 1444 N N . ALA A 1 177 ? -7.116 3.263 5.554 1.00 82.25 177 ALA A N 1
ATOM 1445 C CA . ALA A 1 177 ? -5.924 2.684 6.159 1.00 82.25 177 ALA A CA 1
ATOM 1446 C C . ALA A 1 177 ? -4.937 2.229 5.068 1.00 82.25 177 ALA A C 1
ATOM 1448 O O . ALA A 1 177 ? -5.161 1.250 4.352 1.00 82.25 177 ALA A O 1
ATOM 1449 N N . ARG A 1 178 ? -3.834 2.973 4.921 1.00 73.75 178 ARG A N 1
ATOM 1450 C CA . ARG A 1 178 ? -2.774 2.704 3.928 1.00 73.75 178 ARG A CA 1
ATOM 1451 C C . ARG A 1 178 ? -1.931 1.476 4.268 1.00 73.75 178 ARG A C 1
ATOM 1453 O O . ARG A 1 178 ? -1.284 0.922 3.391 1.00 73.75 178 ARG A O 1
ATOM 1460 N N . THR A 1 179 ? -1.923 1.095 5.538 1.00 74.94 179 THR A N 1
ATOM 1461 C CA . THR A 1 179 ? -1.154 -0.023 6.091 1.00 74.94 179 THR A CA 1
ATOM 1462 C C . THR A 1 179 ? -1.847 -1.371 5.917 1.00 74.94 179 THR A C 1
ATOM 1464 O O . THR A 1 179 ? -1.175 -2.390 6.034 1.00 74.94 179 THR A O 1
ATOM 1467 N N . LEU A 1 180 ? -3.155 -1.383 5.628 1.00 74.62 180 LEU A N 1
ATOM 1468 C CA . LEU A 1 180 ? -3.927 -2.607 5.420 1.00 74.62 180 LEU A CA 1
ATOM 1469 C C . LEU A 1 180 ? -3.846 -3.079 3.970 1.00 74.62 180 LEU A C 1
ATOM 1471 O O . LEU A 1 180 ? -4.063 -2.296 3.041 1.00 74.62 180 LEU A O 1
ATOM 1475 N N . GLU A 1 181 ? -3.622 -4.374 3.786 1.00 77.00 181 GLU A N 1
ATOM 1476 C CA . GLU A 1 181 ? -3.713 -5.028 2.484 1.00 77.00 181 GLU A CA 1
ATOM 1477 C C . GLU A 1 181 ? -5.175 -5.205 2.041 1.00 77.00 181 GLU A C 1
ATOM 1479 O O . GLU A 1 181 ? -6.098 -5.263 2.856 1.00 77.00 181 GLU A O 1
ATOM 1484 N N . ASP A 1 182 ? -5.412 -5.354 0.734 1.00 75.81 182 ASP A N 1
ATOM 1485 C CA . ASP A 1 182 ? -6.772 -5.480 0.184 1.00 75.81 182 ASP A CA 1
ATOM 1486 C C . ASP A 1 182 ? -7.558 -6.650 0.792 1.00 75.81 182 ASP A C 1
ATOM 1488 O O . ASP A 1 182 ? -8.757 -6.536 1.047 1.00 75.81 182 ASP A O 1
ATOM 1492 N N . GLN A 1 183 ? -6.894 -7.780 1.058 1.00 72.88 183 GLN A N 1
ATOM 1493 C CA . GLN A 1 183 ? -7.542 -8.943 1.674 1.00 72.88 183 GLN A CA 1
ATOM 1494 C C . GLN A 1 183 ? -7.964 -8.658 3.119 1.00 72.88 183 GLN A C 1
ATOM 1496 O O . GLN A 1 183 ? -9.051 -9.066 3.533 1.00 72.88 183 GLN A O 1
ATOM 1501 N N . GLU A 1 184 ? -7.149 -7.914 3.865 1.00 81.31 184 GLU A N 1
ATOM 1502 C CA . GLU A 1 184 ? -7.444 -7.500 5.238 1.00 81.31 184 GLU A CA 1
ATOM 1503 C C . GLU A 1 184 ? -8.607 -6.507 5.257 1.00 81.31 184 GLU A C 1
ATOM 1505 O O . GLU A 1 184 ? -9.541 -6.666 6.045 1.00 81.31 184 GLU A O 1
ATOM 1510 N N . LYS A 1 185 ? -8.616 -5.540 4.328 1.00 84.50 185 LYS A N 1
ATOM 1511 C CA . LYS A 1 185 ? -9.737 -4.610 4.143 1.00 84.50 185 LYS A CA 1
ATOM 1512 C C . LYS A 1 185 ? -11.033 -5.357 3.852 1.00 84.50 185 LYS A C 1
ATOM 1514 O O . LYS A 1 185 ? -12.035 -5.116 4.518 1.00 84.50 185 LYS A O 1
ATOM 1519 N N . VAL A 1 186 ? -11.018 -6.307 2.916 1.00 83.69 186 VAL A N 1
ATOM 1520 C CA . VAL A 1 186 ? -12.196 -7.129 2.594 1.00 83.69 186 VAL A CA 1
ATOM 1521 C C . VAL A 1 186 ? -12.647 -7.953 3.802 1.00 83.69 186 VAL A C 1
ATOM 1523 O O . VAL A 1 186 ? -13.845 -8.021 4.078 1.00 83.69 186 VAL A O 1
ATOM 1526 N N . ALA A 1 187 ? -11.721 -8.556 4.552 1.00 84.50 187 ALA A N 1
ATOM 1527 C CA . ALA A 1 187 ? -12.052 -9.327 5.749 1.00 84.50 187 ALA A CA 1
ATOM 1528 C C . ALA A 1 187 ? -12.715 -8.458 6.831 1.00 84.50 187 ALA A C 1
ATOM 1530 O O . ALA A 1 187 ? -13.707 -8.877 7.432 1.00 84.50 187 ALA A O 1
ATOM 1531 N N . LEU A 1 188 ? -12.216 -7.239 7.048 1.00 87.94 188 LEU A N 1
ATOM 1532 C CA . LEU A 1 188 ? -12.789 -6.276 7.991 1.00 87.94 188 LEU A CA 1
ATOM 1533 C C . LEU A 1 188 ? -14.155 -5.756 7.533 1.00 87.94 188 LEU A C 1
ATOM 1535 O O . LEU A 1 188 ? -15.098 -5.742 8.321 1.00 87.94 188 LEU A O 1
ATOM 1539 N N . LEU A 1 189 ? -14.307 -5.414 6.253 1.00 90.06 189 LEU A N 1
ATOM 1540 C CA . LEU A 1 189 ? -15.592 -4.992 5.686 1.00 90.06 189 LEU A CA 1
ATOM 1541 C C . LEU A 1 189 ? -16.650 -6.099 5.783 1.00 90.06 189 LEU A C 1
ATOM 1543 O O . LEU A 1 189 ? -17.801 -5.825 6.115 1.00 90.06 189 LEU A O 1
ATOM 1547 N N . ARG A 1 190 ? -16.265 -7.367 5.579 1.00 88.62 190 ARG A N 1
ATOM 1548 C CA . ARG A 1 190 ? -17.163 -8.512 5.805 1.00 88.62 190 ARG A CA 1
ATOM 1549 C C . ARG A 1 190 ? -17.626 -8.596 7.258 1.00 88.62 190 ARG A C 1
ATOM 1551 O O . ARG A 1 190 ? -18.800 -8.877 7.488 1.00 88.62 190 ARG A O 1
ATOM 1558 N N . ARG A 1 191 ? -16.752 -8.323 8.233 1.00 86.94 191 ARG A N 1
ATOM 1559 C CA . ARG A 1 191 ? -17.141 -8.269 9.655 1.00 86.94 191 ARG A CA 1
ATOM 1560 C C . ARG A 1 191 ? -18.117 -7.126 9.930 1.00 86.94 191 ARG A C 1
ATOM 1562 O O . ARG A 1 191 ? -19.119 -7.353 10.594 1.00 86.94 191 ARG A O 1
ATOM 1569 N N . LEU A 1 192 ? -17.881 -5.944 9.360 1.00 87.75 192 LEU A N 1
ATOM 1570 C CA . LEU A 1 192 ? -18.800 -4.805 9.486 1.00 87.75 192 LEU A CA 1
ATOM 1571 C C . LEU A 1 192 ? -20.172 -5.084 8.858 1.00 87.75 192 LEU A C 1
ATOM 1573 O O . LEU A 1 192 ? -21.182 -4.655 9.399 1.00 87.75 192 LEU A O 1
ATOM 1577 N N . SER A 1 193 ? -20.226 -5.848 7.760 1.00 87.19 193 SER A N 1
ATOM 1578 C CA . SER A 1 193 ? -21.495 -6.221 7.114 1.00 87.19 193 SER A CA 1
ATOM 1579 C C . SER A 1 193 ? -22.353 -7.197 7.929 1.00 87.19 193 SER A C 1
ATOM 1581 O O . SER A 1 193 ? -23.546 -7.333 7.673 1.00 87.19 193 SER A O 1
ATOM 1583 N N . ARG A 1 194 ? -21.748 -7.908 8.889 1.00 87.69 194 ARG A N 1
ATOM 1584 C CA . ARG A 1 194 ? -22.409 -8.893 9.755 1.00 87.69 194 ARG A CA 1
ATOM 1585 C C . ARG A 1 194 ? -21.936 -8.689 11.192 1.00 87.69 194 ARG A C 1
ATOM 1587 O O . ARG A 1 194 ? -21.156 -9.504 11.696 1.00 87.69 194 ARG A O 1
ATOM 1594 N N . PRO A 1 195 ? -22.353 -7.587 11.833 1.00 86.56 195 PRO A N 1
ATOM 1595 C CA . PRO A 1 195 ? -21.843 -7.246 13.142 1.00 86.56 195 PRO A CA 1
ATOM 1596 C C . PRO A 1 195 ? -22.305 -8.275 14.166 1.00 86.56 195 PRO A C 1
ATOM 1598 O O . PRO A 1 195 ? -23.486 -8.587 14.286 1.00 86.56 195 PRO A O 1
ATOM 1601 N N . GLN A 1 196 ? -21.338 -8.832 14.882 1.00 88.25 196 GLN A N 1
ATOM 1602 C CA . GLN A 1 196 ? -21.555 -9.828 15.919 1.00 88.25 196 GLN A CA 1
ATOM 1603 C C . GLN A 1 196 ? -20.673 -9.487 17.105 1.00 88.25 196 GLN A C 1
ATOM 1605 O O . GLN A 1 196 ? -19.526 -9.062 16.923 1.00 88.25 196 GLN A O 1
ATOM 1610 N N . ARG A 1 197 ? -21.195 -9.728 18.309 1.00 85.19 197 ARG A N 1
ATOM 1611 C CA . ARG A 1 197 ? -20.393 -9.651 19.526 1.00 85.19 197 ARG A CA 1
ATOM 1612 C C . ARG A 1 197 ? -19.341 -10.745 19.512 1.00 85.19 197 ARG A C 1
ATOM 1614 O O . ARG A 1 197 ? -19.635 -11.890 19.166 1.00 85.19 197 ARG A O 1
ATOM 1621 N N . ARG A 1 198 ? -18.116 -10.377 19.868 1.00 86.81 198 ARG A N 1
ATOM 1622 C CA . ARG A 1 198 ? -16.987 -11.303 19.980 1.00 86.81 198 ARG A CA 1
ATOM 1623 C C . ARG A 1 198 ? -16.096 -10.862 21.119 1.00 86.81 198 ARG A C 1
ATOM 1625 O O . ARG A 1 198 ? -15.917 -9.661 21.324 1.00 86.81 198 ARG A O 1
ATOM 1632 N N . GLU A 1 199 ? -15.518 -11.832 21.812 1.00 82.00 199 GLU A N 1
ATOM 1633 C CA . GLU A 1 199 ? -14.415 -11.554 22.720 1.00 82.00 199 GLU A CA 1
ATOM 1634 C C . GLU A 1 199 ? -13.283 -10.893 21.945 1.00 82.00 199 GLU A C 1
ATOM 1636 O O . GLU A 1 199 ? -12.944 -11.280 20.820 1.00 82.00 199 GLU A O 1
ATOM 1641 N N . THR A 1 200 ? -12.723 -9.855 22.547 1.00 81.12 200 THR A N 1
ATOM 1642 C CA . THR A 1 200 ? -11.586 -9.150 21.982 1.00 81.12 200 THR A CA 1
ATOM 1643 C C . THR A 1 200 ? -10.328 -9.560 22.718 1.00 81.12 200 THR A C 1
ATOM 1645 O O . THR A 1 200 ? -10.313 -9.774 23.927 1.00 81.12 200 THR A O 1
ATOM 1648 N N . GLY A 1 201 ? -9.220 -9.621 21.986 1.00 82.06 201 GLY A N 1
ATOM 1649 C CA . GLY A 1 201 ? -7.901 -9.799 22.583 1.00 82.06 201 GLY A CA 1
ATOM 1650 C C . GLY A 1 201 ? -7.381 -8.544 23.291 1.00 82.06 201 GLY A C 1
ATOM 1651 O O . GLY A 1 201 ? -6.166 -8.396 23.368 1.00 82.06 201 GLY A O 1
ATOM 1652 N N . LEU A 1 202 ? -8.250 -7.629 23.752 1.00 85.12 202 LEU A N 1
ATOM 1653 C CA . LEU A 1 202 ? -7.859 -6.345 24.348 1.00 85.12 202 LEU A CA 1
ATOM 1654 C C . LEU A 1 202 ? -6.964 -6.547 25.575 1.00 85.12 202 LEU A C 1
ATOM 1656 O O . LEU A 1 202 ? -5.916 -5.920 25.673 1.00 85.12 202 LEU A O 1
ATOM 1660 N N . ALA A 1 203 ? -7.319 -7.491 26.451 1.00 82.31 203 ALA A N 1
ATOM 1661 C CA . ALA A 1 203 ? -6.517 -7.833 27.629 1.00 82.31 203 ALA A CA 1
ATOM 1662 C C . ALA A 1 203 ? -5.154 -8.466 27.282 1.00 82.31 203 ALA A C 1
ATOM 1664 O O . ALA A 1 203 ? -4.246 -8.460 28.106 1.00 82.31 203 ALA A O 1
ATOM 1665 N N . ALA A 1 204 ? -5.001 -9.000 26.066 1.00 82.94 204 ALA A N 1
ATOM 1666 C CA . ALA A 1 204 ? -3.761 -9.603 25.581 1.00 82.94 204 ALA A CA 1
ATOM 1667 C C . ALA A 1 204 ? -2.855 -8.603 24.830 1.00 82.94 204 ALA A C 1
ATOM 1669 O O . ALA A 1 204 ? -1.838 -9.011 24.256 1.00 82.94 204 ALA A O 1
ATOM 1670 N N . LEU A 1 205 ? -3.242 -7.327 24.748 1.00 84.88 205 LEU A N 1
ATOM 1671 C CA . LEU A 1 205 ? -2.412 -6.243 24.216 1.00 84.88 205 LEU A CA 1
ATOM 1672 C C . LEU A 1 205 ? -1.473 -5.704 25.304 1.00 84.88 205 LEU A C 1
ATOM 1674 O O . LEU A 1 205 ? -1.810 -5.755 26.488 1.00 84.88 205 LEU A O 1
ATOM 1678 N N . SER A 1 206 ? -0.320 -5.153 24.912 1.00 84.69 206 SER A N 1
ATOM 1679 C CA . SER A 1 206 ? 0.546 -4.446 25.868 1.00 84.69 206 SER A CA 1
ATOM 1680 C C . SER A 1 206 ? -0.135 -3.165 26.393 1.00 84.69 206 SER A C 1
ATOM 1682 O O . SER A 1 206 ? -1.033 -2.645 25.727 1.00 84.69 206 SER A O 1
ATOM 1684 N N . PRO A 1 207 ? 0.277 -2.605 27.547 1.00 84.00 207 PRO A N 1
ATOM 1685 C CA . PRO A 1 207 ? -0.324 -1.378 28.083 1.00 84.00 207 PRO A CA 1
ATOM 1686 C C . PRO A 1 207 ? -0.296 -0.195 27.100 1.00 84.00 207 PRO A C 1
ATOM 1688 O O . PRO A 1 207 ? -1.263 0.558 26.998 1.00 84.00 207 PRO A O 1
ATOM 1691 N N . ASP A 1 208 ? 0.778 -0.063 26.315 1.00 82.75 208 ASP A N 1
ATOM 1692 C CA . ASP A 1 208 ? 0.886 0.955 25.262 1.00 82.75 208 ASP A CA 1
ATOM 1693 C C . ASP A 1 208 ? -0.114 0.715 24.130 1.00 82.75 208 ASP A C 1
ATOM 1695 O O . ASP A 1 208 ? -0.823 1.627 23.708 1.00 82.75 208 ASP A O 1
ATOM 1699 N N . GLU A 1 209 ? -0.230 -0.534 23.674 1.00 84.00 209 GLU A N 1
ATOM 1700 C CA . GLU A 1 209 ? -1.189 -0.913 22.639 1.00 84.00 209 GLU A CA 1
ATOM 1701 C C . GLU A 1 209 ? -2.642 -0.713 23.116 1.00 84.00 209 GLU A C 1
ATOM 1703 O O . GLU A 1 209 ? -3.488 -0.281 22.333 1.00 84.00 209 GLU A O 1
ATOM 1708 N N . GLN A 1 210 ? -2.936 -0.975 24.395 1.00 86.56 210 GLN A N 1
ATOM 1709 C CA . GLN A 1 210 ? -4.246 -0.717 25.003 1.00 86.56 210 GLN A CA 1
ATOM 1710 C C . GLN A 1 210 ? -4.564 0.781 25.069 1.00 86.56 210 GLN A C 1
ATOM 1712 O O . GLN A 1 210 ? -5.701 1.167 24.785 1.00 86.56 210 GLN A O 1
ATOM 1717 N N . ARG A 1 211 ? -3.580 1.629 25.405 1.00 86.62 211 ARG A N 1
ATOM 1718 C CA . ARG A 1 211 ? -3.731 3.094 25.379 1.00 86.62 211 ARG A CA 1
ATOM 1719 C C . ARG A 1 211 ? -4.056 3.599 23.977 1.00 86.62 211 ARG A C 1
ATOM 1721 O O . ARG A 1 211 ? -5.039 4.310 23.810 1.00 86.62 211 ARG A O 1
ATOM 1728 N N . GLU A 1 212 ? -3.314 3.156 22.965 1.00 86.00 212 GLU A N 1
ATOM 1729 C CA . GLU A 1 212 ? -3.583 3.550 21.577 1.00 86.00 212 GLU A CA 1
ATOM 1730 C C . GLU A 1 212 ? -4.977 3.116 21.102 1.00 86.00 212 GLU A C 1
ATOM 1732 O O . GLU A 1 212 ? -5.683 3.887 20.448 1.00 86.00 212 GLU A O 1
ATOM 1737 N N . VAL A 1 213 ? -5.400 1.891 21.442 1.00 88.38 213 VAL A N 1
ATOM 1738 C CA . VAL A 1 213 ? -6.758 1.423 21.130 1.00 88.38 213 VAL A CA 1
ATOM 1739 C C . VAL A 1 213 ? -7.795 2.294 21.839 1.00 88.38 213 VAL A C 1
ATOM 1741 O O . VAL A 1 213 ? -8.748 2.723 21.196 1.00 88.38 213 VAL A O 1
ATOM 1744 N N . ARG A 1 214 ? -7.604 2.619 23.122 1.00 90.31 214 ARG A N 1
ATOM 1745 C CA . ARG A 1 214 ? -8.503 3.493 23.894 1.00 90.31 214 ARG A CA 1
ATOM 1746 C C . ARG A 1 214 ? -8.633 4.886 23.277 1.00 90.31 214 ARG A C 1
ATOM 1748 O O . ARG A 1 214 ? -9.750 5.387 23.137 1.00 90.31 214 ARG A O 1
ATOM 1755 N N . ASP A 1 215 ? -7.521 5.496 22.882 1.00 88.56 215 ASP A N 1
ATOM 1756 C CA . ASP A 1 215 ? -7.507 6.820 22.253 1.00 88.56 215 ASP A CA 1
ATOM 1757 C C . ASP A 1 215 ? -8.249 6.799 20.914 1.00 88.56 215 ASP A C 1
ATOM 1759 O O . ASP A 1 215 ? -9.062 7.682 20.616 1.00 88.56 215 ASP A O 1
ATOM 1763 N N . TRP A 1 216 ? -8.031 5.741 20.131 1.00 89.62 216 TRP A N 1
ATOM 1764 C CA . TRP A 1 216 ? -8.734 5.526 18.874 1.00 89.62 216 TRP A CA 1
ATOM 1765 C C . TRP A 1 216 ? -10.244 5.331 19.081 1.00 89.62 216 TRP A C 1
ATOM 1767 O O . TRP A 1 216 ? -11.035 6.022 18.436 1.00 89.62 216 TRP A O 1
ATOM 1777 N N . LEU A 1 217 ? -10.655 4.467 20.021 1.00 88.19 217 LEU A N 1
ATOM 1778 C CA . LEU A 1 217 ? -12.063 4.260 20.395 1.00 88.19 217 LEU A CA 1
ATOM 1779 C C . LEU A 1 217 ? -12.710 5.577 20.827 1.00 88.19 217 LEU A C 1
ATOM 1781 O O . LEU A 1 217 ? -13.788 5.933 20.357 1.00 88.19 217 LEU A O 1
ATOM 1785 N N . THR A 1 218 ? -12.019 6.344 21.666 1.00 88.56 218 THR A N 1
ATOM 1786 C CA . THR A 1 218 ? -12.494 7.639 22.155 1.00 88.56 218 THR A CA 1
ATOM 1787 C C . THR A 1 218 ? -12.705 8.624 21.007 1.00 88.56 218 THR A C 1
ATOM 1789 O O . THR A 1 218 ? -13.732 9.299 20.954 1.00 88.56 218 THR A O 1
ATOM 1792 N N . SER A 1 219 ? -11.770 8.701 20.056 1.00 86.12 219 SER A N 1
ATOM 1793 C CA . SER A 1 219 ? -11.909 9.536 18.855 1.00 86.12 219 SER A CA 1
ATOM 1794 C C . SER A 1 219 ? -13.121 9.127 18.004 1.00 86.12 219 SER A C 1
ATOM 1796 O O . SER A 1 219 ? -13.909 9.971 17.560 1.00 86.12 219 SER A O 1
ATOM 1798 N N . MET A 1 220 ? -13.334 7.820 17.842 1.00 83.56 220 MET A N 1
ATOM 1799 C CA . MET A 1 220 ? -14.482 7.274 17.116 1.00 83.56 220 MET A CA 1
ATOM 1800 C C . MET A 1 220 ? -15.810 7.559 17.830 1.00 83.56 220 MET A C 1
ATOM 1802 O O . MET A 1 220 ? -16.763 7.990 17.188 1.00 83.56 220 MET A O 1
ATOM 1806 N N . VAL A 1 221 ? -15.879 7.411 19.156 1.00 86.81 221 VAL A N 1
ATOM 1807 C CA . VAL A 1 221 ? -17.082 7.742 19.942 1.00 86.81 221 VAL A CA 1
ATOM 1808 C C . VAL A 1 221 ? -17.403 9.236 19.851 1.00 86.81 221 VAL A C 1
ATOM 1810 O O . VAL A 1 221 ? -18.551 9.614 19.623 1.00 86.81 221 VAL A O 1
ATOM 1813 N N . LYS A 1 222 ? -16.386 10.102 19.949 1.00 85.06 222 LYS A N 1
ATOM 1814 C CA . LYS A 1 222 ? -16.551 11.562 19.837 1.00 85.06 222 LYS A CA 1
ATOM 1815 C C . LYS A 1 222 ? -17.074 12.008 18.470 1.00 85.06 222 LYS A C 1
ATOM 1817 O O . LYS A 1 222 ? -17.753 13.032 18.408 1.00 85.06 222 LYS A O 1
ATOM 1822 N N . SER A 1 223 ? -16.729 11.284 17.405 1.00 80.00 223 SER A N 1
ATOM 1823 C CA . SER A 1 223 ? -17.144 11.599 16.033 1.00 80.00 223 SER A CA 1
ATOM 1824 C C . SER A 1 223 ? -18.465 10.939 15.629 1.00 80.00 223 SER A C 1
ATOM 1826 O O . SER A 1 223 ? -19.215 11.536 14.861 1.00 80.00 223 SER A O 1
ATOM 1828 N N . GLY A 1 224 ? -18.761 9.743 16.147 1.00 77.06 224 GLY A N 1
ATOM 1829 C CA . GLY A 1 224 ? -19.936 8.951 15.772 1.00 77.06 224 GLY A CA 1
ATOM 1830 C C . GLY A 1 224 ? -21.193 9.188 16.613 1.00 77.06 224 GLY A C 1
ATOM 1831 O O . GLY A 1 224 ? -22.284 8.923 16.122 1.00 77.06 224 GLY A O 1
ATOM 1832 N N . TRP A 1 225 ? -21.068 9.697 17.846 1.00 82.25 225 TRP A N 1
ATOM 1833 C CA . TRP A 1 225 ? -22.197 9.868 18.770 1.00 82.25 225 TRP A CA 1
ATOM 1834 C C . TRP A 1 225 ? -22.301 11.287 19.330 1.00 82.25 225 TRP A C 1
ATOM 1836 O O . TRP A 1 225 ? -21.311 12.011 19.475 1.00 82.25 225 TRP A O 1
ATOM 1846 N N . LYS A 1 226 ? -23.529 11.691 19.671 1.00 83.31 226 LYS A N 1
ATOM 1847 C CA . LYS A 1 226 ? -23.862 13.028 20.181 1.00 83.31 226 LYS A CA 1
ATOM 1848 C C . LYS A 1 226 ? -24.651 12.931 21.490 1.00 83.31 226 LYS A C 1
ATOM 1850 O O . LYS A 1 226 ? -25.268 11.913 21.779 1.00 83.31 226 LYS A O 1
ATOM 1855 N N . GLY A 1 227 ? -24.643 14.012 22.268 1.00 82.56 227 GLY A N 1
ATOM 1856 C CA . GLY A 1 227 ? -25.467 14.135 23.474 1.00 82.56 227 GLY A CA 1
ATOM 1857 C C . GLY A 1 227 ? -25.057 13.198 24.614 1.00 82.56 227 GLY A C 1
ATOM 1858 O O . GLY A 1 227 ? -23.872 12.946 24.829 1.00 82.56 227 GLY A O 1
ATOM 1859 N N . THR A 1 228 ? -26.049 12.713 25.357 1.00 81.31 228 THR A N 1
ATOM 1860 C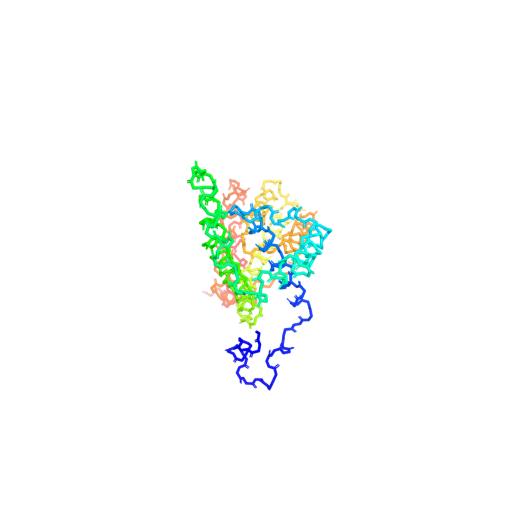 CA . THR A 1 228 ? -25.884 11.865 26.549 1.00 81.31 228 THR A CA 1
ATOM 1861 C C . THR A 1 228 ? -25.353 10.467 26.220 1.00 81.31 228 THR A C 1
ATOM 1863 O O . THR A 1 228 ? -24.541 9.937 26.972 1.00 81.31 228 THR A O 1
ATOM 1866 N N . GLU A 1 229 ? -25.704 9.913 25.054 1.00 81.56 229 GLU A N 1
ATOM 1867 C CA . GLU A 1 229 ? -25.213 8.608 24.577 1.00 81.56 229 GLU A CA 1
ATOM 1868 C C . GLU A 1 229 ? -23.685 8.602 24.407 1.00 81.56 229 GLU A C 1
ATOM 1870 O O . GLU A 1 229 ? -23.011 7.626 24.728 1.00 81.56 229 GLU A O 1
ATOM 1875 N N . ARG A 1 230 ? -23.104 9.735 23.989 1.00 85.81 230 ARG A N 1
ATOM 1876 C CA . ARG A 1 230 ? -21.646 9.891 23.900 1.00 85.81 230 ARG A CA 1
ATOM 1877 C C . ARG A 1 230 ? -20.975 9.790 25.271 1.00 85.81 230 ARG A C 1
ATOM 1879 O O . ARG A 1 230 ? -19.894 9.218 25.358 1.00 85.81 230 ARG A O 1
ATOM 1886 N N . GLN A 1 231 ? -21.563 10.382 26.310 1.00 85.06 231 GLN A N 1
ATOM 1887 C CA . GLN A 1 231 ? -20.972 10.363 27.652 1.00 85.06 231 GLN A CA 1
ATOM 1888 C C . GLN A 1 231 ? -21.006 8.953 28.246 1.00 85.06 231 GLN A C 1
ATOM 1890 O O . GLN A 1 231 ? -19.990 8.496 28.764 1.00 85.06 231 GLN A O 1
ATOM 1895 N N . ASP A 1 232 ? -22.127 8.245 28.084 1.00 86.69 232 ASP A N 1
ATOM 1896 C CA . ASP A 1 232 ? -22.266 6.847 28.505 1.00 86.69 232 ASP A CA 1
ATOM 1897 C C . ASP A 1 232 ? -21.268 5.934 27.771 1.00 86.69 232 ASP A C 1
ATOM 1899 O O . ASP A 1 232 ? -20.517 5.183 28.391 1.00 86.69 232 ASP A O 1
ATOM 1903 N N . LEU A 1 233 ? -21.152 6.066 26.446 1.00 85.12 233 LEU A N 1
ATOM 1904 C CA . LEU A 1 233 ? -20.184 5.289 25.666 1.00 85.12 233 LEU A CA 1
ATOM 1905 C C . LEU A 1 233 ? -18.731 5.599 26.034 1.00 85.12 233 LEU A C 1
ATOM 1907 O O . LEU A 1 233 ? -17.908 4.686 26.052 1.00 85.12 233 LEU A O 1
ATOM 1911 N N . MET A 1 234 ? -18.400 6.854 26.349 1.00 86.69 234 MET A N 1
ATOM 1912 C CA . MET A 1 234 ? -17.062 7.200 26.832 1.00 86.69 234 MET A CA 1
ATOM 1913 C C . MET A 1 234 ? -16.754 6.536 28.180 1.00 86.69 234 MET A C 1
ATOM 1915 O O . MET A 1 234 ? -15.678 5.958 28.319 1.00 86.69 234 MET A O 1
ATOM 1919 N N . ALA A 1 235 ? -17.701 6.534 29.123 1.00 87.88 235 ALA A N 1
ATOM 1920 C CA . ALA A 1 235 ? -17.536 5.840 30.400 1.00 87.88 235 ALA A CA 1
ATOM 1921 C C . ALA A 1 235 ? -17.334 4.324 30.205 1.00 87.88 235 ALA A C 1
ATOM 1923 O O . ALA A 1 235 ? -16.446 3.728 30.814 1.00 87.88 235 ALA A O 1
ATOM 1924 N N . ARG A 1 236 ? -18.082 3.706 29.280 1.00 86.06 236 ARG A N 1
ATOM 1925 C CA . ARG A 1 236 ? -17.927 2.281 28.931 1.00 86.06 236 ARG A CA 1
ATOM 1926 C C . ARG A 1 236 ? -16.580 1.968 28.274 1.00 86.06 236 ARG A C 1
ATOM 1928 O O . ARG A 1 236 ? -16.006 0.912 28.536 1.00 86.06 236 ARG A O 1
ATOM 1935 N N . VAL A 1 237 ? -16.060 2.859 27.423 1.00 87.50 237 VAL A N 1
ATOM 1936 C CA . VAL A 1 237 ? -14.707 2.723 26.847 1.00 87.50 237 VAL A CA 1
ATOM 1937 C C . VAL A 1 237 ? -13.658 2.752 27.958 1.00 87.50 237 VAL A C 1
ATOM 1939 O O . VAL A 1 237 ? -12.770 1.900 27.980 1.00 87.50 237 VAL A O 1
ATOM 1942 N N . GLU A 1 238 ? -13.771 3.693 28.896 1.00 86.56 238 GLU A N 1
ATOM 1943 C CA . GLU A 1 238 ? -12.851 3.802 30.032 1.00 86.56 238 GLU A CA 1
ATOM 1944 C C . GLU A 1 238 ? -12.893 2.559 30.927 1.00 86.56 238 GLU A C 1
ATOM 1946 O O . GLU A 1 238 ? -11.839 2.023 31.266 1.00 86.56 238 GLU A O 1
ATOM 1951 N N . GLU A 1 239 ? -14.084 2.050 31.247 1.00 86.38 239 GLU A N 1
ATOM 1952 C CA . GLU A 1 239 ? -14.260 0.836 32.050 1.00 86.38 239 GLU A CA 1
ATOM 1953 C C . GLU A 1 239 ? -13.632 -0.397 31.381 1.00 86.38 239 GLU A C 1
ATOM 1955 O O . GLU A 1 239 ? -12.907 -1.168 32.017 1.00 86.38 239 GLU A O 1
ATOM 1960 N N . ARG A 1 240 ? -13.853 -0.571 30.073 1.00 81.00 240 ARG A N 1
ATOM 1961 C CA . ARG A 1 240 ? -13.336 -1.724 29.322 1.00 81.00 240 ARG A CA 1
ATOM 1962 C C . ARG A 1 240 ? -11.832 -1.692 29.136 1.00 81.00 240 ARG A C 1
ATOM 1964 O O . ARG A 1 240 ? -11.192 -2.740 29.207 1.00 81.00 240 ARG A O 1
ATOM 1971 N N . CYS A 1 241 ? -11.274 -0.506 28.915 1.00 80.56 241 CYS A N 1
ATOM 1972 C CA . CYS A 1 241 ? -9.839 -0.313 28.757 1.00 80.56 241 CYS A CA 1
ATOM 1973 C C . CYS A 1 241 ? -9.101 -0.136 30.092 1.00 80.56 241 CYS A C 1
ATOM 1975 O O . CYS A 1 241 ? -7.890 0.099 30.067 1.00 80.56 241 CYS A O 1
ATOM 1977 N N . ARG A 1 242 ? -9.794 -0.224 31.236 1.00 78.88 242 ARG A N 1
ATOM 1978 C CA . ARG A 1 242 ? -9.180 -0.204 32.566 1.00 78.88 242 ARG A CA 1
ATOM 1979 C C . ARG A 1 242 ? -8.355 -1.469 32.780 1.00 78.88 242 ARG A C 1
ATOM 1981 O O . ARG A 1 242 ? -8.835 -2.577 32.514 1.00 78.88 242 ARG A O 1
ATOM 1988 N N . GLU A 1 243 ? -7.122 -1.295 33.253 1.00 60.25 243 GLU A N 1
ATOM 1989 C CA . GLU A 1 243 ? -6.170 -2.391 33.426 1.00 60.25 243 GLU A CA 1
ATOM 1990 C C . GLU A 1 243 ? -6.733 -3.466 34.377 1.00 60.25 243 GLU A C 1
ATOM 1992 O O . GLU A 1 243 ? -7.376 -3.133 35.378 1.00 60.25 243 GLU A O 1
ATOM 1997 N N . PRO A 1 244 ? -6.477 -4.764 34.120 1.00 56.16 244 PRO A N 1
ATOM 1998 C CA . PRO A 1 244 ? -6.938 -5.837 34.998 1.00 56.16 244 PRO A CA 1
ATOM 1999 C C . PRO A 1 244 ? -6.469 -5.670 36.457 1.00 56.16 244 PRO A C 1
ATOM 2001 O O . PRO A 1 244 ? -7.176 -6.093 37.368 1.00 56.16 244 PRO A O 1
ATOM 2004 N N . GLY A 1 245 ? -5.329 -5.003 36.691 1.00 48.97 245 GLY A N 1
ATOM 2005 C CA . GLY A 1 245 ? -4.800 -4.703 38.028 1.00 48.97 245 GLY A CA 1
ATOM 2006 C C . GLY A 1 245 ? -5.566 -3.627 38.813 1.00 48.97 245 GLY A C 1
ATOM 2007 O O . GLY A 1 245 ? -5.492 -3.607 40.038 1.00 48.97 245 GLY A O 1
ATOM 2008 N N . GLU A 1 246 ? -6.351 -2.772 38.151 1.00 48.94 246 GLU A N 1
ATOM 2009 C CA . GLU A 1 246 ? -7.206 -1.775 38.819 1.00 48.94 246 GLU A CA 1
ATOM 2010 C C . GLU A 1 246 ? -8.602 -2.311 39.159 1.00 48.94 246 GLU A C 1
ATOM 2012 O O . GLU A 1 246 ? -9.276 -1.757 40.025 1.00 48.94 246 GLU A O 1
ATOM 2017 N N . ARG A 1 247 ? -9.037 -3.418 38.540 1.00 51.06 247 ARG A N 1
ATOM 2018 C CA . ARG A 1 247 ? -10.331 -4.059 38.853 1.00 51.06 247 ARG A CA 1
ATOM 2019 C C . ARG A 1 247 ? -10.359 -4.711 40.242 1.00 51.06 247 ARG A C 1
ATOM 2021 O O . ARG A 1 247 ? -11.434 -5.030 40.736 1.00 51.06 247 ARG A O 1
ATOM 2028 N N . ALA A 1 248 ? -9.194 -4.894 40.868 1.00 43.56 248 ALA A N 1
ATOM 2029 C CA . ALA A 1 248 ? -9.016 -5.574 42.151 1.00 43.56 248 ALA A CA 1
ATOM 2030 C C . ALA A 1 248 ? -8.731 -4.633 43.338 1.00 43.56 248 ALA A C 1
ATOM 2032 O O . ALA A 1 248 ? -8.253 -5.094 44.372 1.00 43.56 248 ALA A O 1
ATOM 2033 N N . LYS A 1 249 ? -9.026 -3.330 43.231 1.00 40.00 249 LYS A N 1
ATOM 2034 C CA . LYS A 1 249 ? -9.135 -2.464 44.416 1.00 40.00 249 LYS A CA 1
ATOM 2035 C C . LYS A 1 249 ? -10.611 -2.233 44.747 1.00 40.00 249 LYS A C 1
ATOM 2037 O O . LYS A 1 249 ? -11.166 -1.223 44.317 1.00 40.00 249 LYS A O 1
ATOM 2042 N N . PRO A 1 250 ? -11.272 -3.143 45.488 1.00 44.84 250 PRO A N 1
ATOM 2043 C CA . PRO A 1 250 ? -12.464 -2.743 46.215 1.00 44.84 250 PRO A CA 1
ATOM 2044 C C . PRO A 1 250 ? -12.038 -1.646 47.194 1.00 44.84 250 PRO A C 1
ATOM 2046 O O . PRO A 1 250 ? -11.072 -1.814 47.940 1.00 44.84 250 PRO A O 1
ATOM 2049 N N . GLY A 1 251 ? -12.705 -0.496 47.121 1.00 53.78 251 GLY A N 1
ATOM 2050 C CA . GLY A 1 251 ? -12.531 0.565 48.103 1.00 53.78 251 GLY A CA 1
ATOM 2051 C C . GLY A 1 251 ? -12.856 0.020 49.489 1.00 53.78 251 GLY A C 1
ATOM 2052 O O . GLY A 1 251 ? -13.974 -0.438 49.720 1.00 53.78 251 GLY A O 1
ATOM 2053 N N . PHE A 1 252 ? -11.854 0.035 50.361 1.00 40.41 252 PHE A N 1
ATOM 2054 C CA . PHE A 1 252 ? -12.058 0.200 51.794 1.00 40.41 252 PHE A CA 1
ATOM 2055 C C . PHE A 1 252 ? -12.103 1.696 52.093 1.00 40.41 252 PHE A C 1
ATOM 2057 O O . PHE A 1 252 ? -11.323 2.435 51.443 1.00 40.41 252 PHE A O 1
#

pLDDT: mean 75.33, std 10.3, range [40.0, 91.31]

Organism: NCBI:txid60893

Sequence (252 aa):
MAEIAPIYYPDEERPELKASLADLVALYRRVGVRLAAWLETVPLRPLREMDLATVMLIHDTYQKFKDHPVHLFLKRHHMYRAARWAWGAYNLANPFYWGRRAAYKGGREFLTRIFLAKVVTVVGEEAMRLYSRRSPNLHFLRRFQVGMQEMINLALDGNGSLPADVTLALMRAVLQARTLEDQEKVALLRRLSRPQRRETGLAALSPDEQREVRDWLTSMVKSGWKGTERQDLMARVEERCREPGERAKPGF